Protein AF-A0A1V5A605-F1 (afdb_monomer_lite)

Radius of gyration: 20.59 Å; chains: 1; bounding box: 52×30×65 Å

Secondary structure (DSSP, 8-state):
-HHHHHHHHHHHHHT--EEEEEEEE---EEETTEEEEEEEEEEEEEEEEEEEEEEESS-EEEEEEEEEEEEEEEES-SS---EEEEETTEEEEEETTEEEESSTTTT-HHHHHHHHHHHEEEEEETTEEEEEEEEEEE-S--EEEESSEEEEEEEEEEEEPPPB-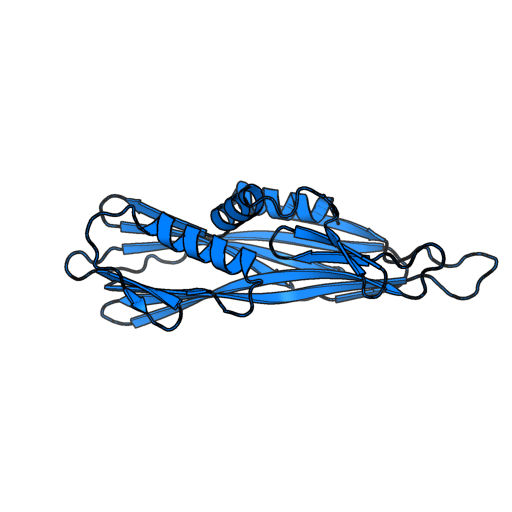SEEEEEEEE-TTS-HHHHHHHHHHHHHHTS-STT--EEE-TT--EEEE-SS----EEEEEEEEEEEE-

Structure (mmCIF, N/CA/C/O backbone):
data_AF-A0A1V5A605-F1
#
_entry.id   AF-A0A1V5A605-F1
#
loop_
_atom_site.group_PDB
_atom_site.id
_atom_site.type_symbol
_atom_site.label_atom_id
_atom_site.label_alt_id
_atom_site.label_comp_id
_atom_site.label_asym_id
_atom_site.label_entity_id
_atom_site.label_seq_id
_atom_site.pdbx_PDB_ins_code
_atom_site.Cartn_x
_atom_site.Cartn_y
_atom_site.Cartn_z
_atom_site.occupancy
_atom_site.B_iso_or_equiv
_atom_site.auth_seq_id
_atom_site.auth_comp_id
_atom_site.auth_asym_id
_atom_site.auth_atom_id
_atom_site.pdbx_PDB_model_num
ATOM 1 N N . MET A 1 1 ? 4.924 -0.282 -17.265 1.00 79.31 1 MET A N 1
ATOM 2 C CA . MET A 1 1 ? 4.682 0.336 -15.945 1.00 79.31 1 MET A CA 1
ATOM 3 C C . MET A 1 1 ? 3.213 0.631 -15.712 1.00 79.31 1 MET A C 1
ATOM 5 O O . MET A 1 1 ? 2.720 0.190 -14.690 1.00 79.31 1 MET A O 1
ATOM 9 N N . GLU A 1 2 ? 2.492 1.252 -16.651 1.00 85.25 2 GLU A N 1
ATOM 10 C CA . GLU A 1 2 ? 1.041 1.499 -16.504 1.00 85.25 2 GLU A CA 1
ATOM 11 C C . GLU A 1 2 ? 0.221 0.243 -16.165 1.00 85.25 2 GLU A C 1
ATOM 13 O O . GLU A 1 2 ? -0.614 0.281 -15.273 1.00 85.25 2 GLU A O 1
ATOM 18 N N . HIS A 1 3 ? 0.505 -0.903 -16.797 1.00 85.38 3 HIS A N 1
ATOM 19 C CA . HIS A 1 3 ? -0.183 -2.159 -16.465 1.00 85.38 3 HIS A CA 1
ATOM 20 C C . HIS A 1 3 ? 0.006 -2.603 -15.008 1.00 85.38 3 HIS A C 1
ATOM 22 O O . HIS A 1 3 ? -0.888 -3.222 -14.446 1.00 85.38 3 HIS A O 1
ATOM 28 N N . ILE A 1 4 ? 1.160 -2.307 -14.401 1.00 85.06 4 ILE A N 1
ATOM 29 C CA . ILE A 1 4 ? 1.420 -2.645 -12.996 1.00 85.06 4 ILE A CA 1
ATOM 30 C C . ILE A 1 4 ? 0.731 -1.658 -12.066 1.00 85.06 4 ILE A C 1
ATOM 32 O O . ILE A 1 4 ? 0.152 -2.087 -11.079 1.00 85.06 4 ILE A O 1
ATOM 36 N N . ASP A 1 5 ? 0.754 -0.371 -12.404 1.00 88.12 5 ASP A N 1
ATOM 37 C CA . ASP A 1 5 ? -0.002 0.655 -11.687 1.00 88.12 5 ASP A CA 1
ATOM 38 C C . ASP A 1 5 ? -1.496 0.292 -11.618 1.00 88.12 5 ASP A C 1
ATOM 40 O O . ASP A 1 5 ? -2.046 0.136 -10.532 1.00 88.12 5 ASP A O 1
ATOM 44 N N . SER A 1 6 ? -2.116 0.000 -12.768 1.00 87.19 6 SER A N 1
ATOM 45 C CA . SER A 1 6 ? -3.524 -0.420 -12.818 1.00 87.19 6 SER A CA 1
ATOM 46 C C . SER A 1 6 ? -3.781 -1.708 -12.032 1.00 87.19 6 SER A C 1
ATOM 48 O O . SER A 1 6 ? -4.779 -1.806 -11.332 1.00 87.19 6 SER A O 1
ATOM 50 N N . ALA A 1 7 ? -2.866 -2.679 -12.083 1.00 87.25 7 ALA A N 1
ATOM 51 C CA . ALA A 1 7 ? -3.018 -3.925 -11.339 1.00 87.25 7 ALA A CA 1
ATOM 52 C C . ALA A 1 7 ? -2.912 -3.755 -9.820 1.00 87.25 7 ALA A C 1
ATOM 54 O O . ALA A 1 7 ? -3.607 -4.453 -9.082 1.00 87.25 7 ALA A O 1
ATOM 55 N N . ILE A 1 8 ? -2.047 -2.852 -9.348 1.00 89.69 8 ILE A N 1
ATOM 56 C CA . ILE A 1 8 ? -1.967 -2.498 -7.928 1.00 89.69 8 ILE A CA 1
ATOM 57 C C . ILE A 1 8 ? -3.285 -1.847 -7.507 1.00 89.69 8 ILE A C 1
ATOM 59 O O . ILE A 1 8 ? -3.882 -2.288 -6.527 1.00 89.69 8 ILE A O 1
ATOM 63 N N . SER A 1 9 ? -3.769 -0.868 -8.273 1.00 88.25 9 SER A N 1
ATOM 64 C CA . SER A 1 9 ? -5.036 -0.186 -7.997 1.00 88.25 9 SER A CA 1
ATOM 65 C C . SER A 1 9 ? -6.227 -1.145 -8.002 1.00 88.25 9 SER A C 1
ATOM 67 O O . SER A 1 9 ? -7.022 -1.122 -7.068 1.00 88.25 9 SER A O 1
ATOM 69 N N . ASP A 1 10 ? -6.316 -2.057 -8.973 1.00 88.44 10 ASP A N 1
ATOM 70 C CA . ASP A 1 10 ? -7.370 -3.075 -9.028 1.00 88.44 10 ASP A CA 1
ATOM 71 C C . ASP A 1 10 ? -7.298 -4.027 -7.826 1.00 88.44 10 ASP A C 1
ATOM 73 O O . ASP A 1 10 ? -8.318 -4.334 -7.205 1.00 88.44 10 ASP A O 1
ATOM 77 N N . ALA A 1 11 ? -6.100 -4.497 -7.467 1.00 89.75 11 ALA A N 1
ATOM 78 C CA . ALA A 1 11 ? -5.932 -5.394 -6.328 1.00 89.75 11 ALA A CA 1
ATOM 79 C C . ALA A 1 11 ? -6.361 -4.723 -5.012 1.00 89.75 11 ALA A C 1
ATOM 81 O O . ALA A 1 11 ? -7.050 -5.351 -4.203 1.00 89.75 11 ALA A O 1
ATOM 82 N N . LEU A 1 12 ? -6.001 -3.448 -4.832 1.00 90.00 12 LEU A N 1
ATOM 83 C CA . LEU A 1 12 ? -6.412 -2.629 -3.692 1.00 90.00 12 LEU A CA 1
ATOM 84 C C . LEU A 1 12 ? -7.922 -2.365 -3.690 1.00 90.00 12 LEU A C 1
ATOM 86 O O . LEU A 1 12 ? -8.566 -2.547 -2.662 1.00 90.00 12 LEU A O 1
ATOM 90 N N . TYR A 1 13 ? -8.506 -2.002 -4.832 1.00 87.38 13 TYR A N 1
ATOM 91 C CA . TYR A 1 13 ? -9.930 -1.690 -4.942 1.00 87.38 13 TYR A CA 1
ATOM 92 C C . TYR A 1 13 ? -10.813 -2.917 -4.686 1.00 87.38 13 TYR A C 1
ATOM 94 O O . TYR A 1 13 ? -11.769 -2.864 -3.914 1.00 87.38 13 TYR A O 1
ATOM 102 N N . TYR A 1 14 ? -10.486 -4.061 -5.295 1.00 87.56 14 TYR A N 1
ATOM 103 C CA . TYR A 1 14 ? -11.292 -5.272 -5.143 1.00 87.56 14 TYR A CA 1
ATOM 104 C C . TYR A 1 14 ? -11.022 -6.033 -3.842 1.00 87.56 14 TYR A C 1
ATOM 106 O O . TYR A 1 14 ? -11.831 -6.895 -3.488 1.00 87.56 14 TYR A O 1
ATOM 114 N N . GLN A 1 15 ? -9.916 -5.754 -3.139 1.00 86.75 15 GLN A N 1
ATOM 115 C CA . GLN A 1 15 ? -9.531 -6.426 -1.891 1.00 86.75 15 GLN A CA 1
ATOM 116 C C . GLN A 1 15 ? -9.548 -7.961 -2.020 1.00 86.75 15 GLN A C 1
ATOM 118 O O . GLN A 1 15 ? -10.141 -8.665 -1.190 1.00 86.75 15 GLN A O 1
ATOM 123 N N . ARG A 1 16 ? -8.940 -8.488 -3.095 1.00 84.44 16 ARG A N 1
ATOM 124 C CA . ARG A 1 16 ? -8.928 -9.921 -3.449 1.00 84.44 16 ARG A CA 1
ATOM 125 C C . ARG A 1 16 ? -7.513 -10.453 -3.623 1.00 84.44 16 ARG A C 1
ATOM 127 O O . ARG A 1 16 ? -6.627 -9.747 -4.094 1.00 84.44 16 ARG A O 1
ATOM 134 N N . SER A 1 17 ? -7.340 -11.733 -3.303 1.00 88.69 17 SER A N 1
ATOM 135 C CA . SER A 1 17 ? -6.117 -12.462 -3.630 1.00 88.69 17 SER A CA 1
ATOM 136 C C . SER A 1 17 ? -6.007 -12.698 -5.139 1.00 88.69 17 SER A C 1
ATOM 138 O O . SER A 1 17 ? -7.015 -12.891 -5.823 1.00 88.69 17 SER A O 1
ATOM 140 N N . GLY A 1 18 ? -4.785 -12.720 -5.662 1.00 88.75 18 GLY A N 1
ATOM 141 C CA . GLY A 1 18 ? -4.533 -12.893 -7.089 1.00 88.75 18 GLY A CA 1
ATOM 142 C C . GLY A 1 18 ? -3.068 -12.697 -7.448 1.00 88.75 18 GLY A C 1
ATOM 143 O O . GLY A 1 18 ? -2.275 -12.240 -6.634 1.00 88.75 18 GLY A O 1
ATOM 144 N N . SER A 1 19 ? -2.695 -13.033 -8.679 1.00 91.81 19 SER A N 1
ATOM 145 C CA . SER A 1 19 ? -1.331 -12.829 -9.162 1.00 91.81 19 SER A CA 1
ATOM 146 C C . SER A 1 19 ? -1.316 -12.289 -10.583 1.00 91.81 19 SER A C 1
ATOM 148 O O . SER A 1 19 ? -2.081 -12.758 -11.425 1.00 91.81 19 SER A O 1
ATOM 150 N N . LEU A 1 20 ? -0.401 -11.367 -10.861 1.00 92.25 20 LEU A N 1
ATOM 151 C CA . LEU A 1 20 ? -0.135 -10.828 -12.188 1.00 92.25 20 LEU A CA 1
ATOM 152 C C . LEU A 1 20 ? 1.369 -10.841 -12.455 1.00 92.25 20 LEU A C 1
ATOM 154 O O . LEU A 1 20 ? 2.161 -10.550 -11.565 1.00 92.25 20 LEU A O 1
ATOM 158 N N . SER A 1 21 ? 1.753 -11.122 -13.696 1.00 92.38 21 SER A N 1
ATOM 159 C CA . SER A 1 21 ? 3.117 -10.948 -14.188 1.00 92.38 21 SER A CA 1
ATOM 160 C C . SER A 1 21 ? 3.085 -10.041 -15.409 1.00 92.38 21 SER A C 1
ATOM 162 O O . SER A 1 21 ? 2.337 -10.301 -16.354 1.00 92.38 21 SER A O 1
ATOM 164 N N . VAL A 1 22 ? 3.871 -8.965 -15.388 1.00 90.56 22 VAL A N 1
ATOM 165 C CA . VAL A 1 22 ? 3.991 -8.035 -16.514 1.00 90.56 22 VAL A CA 1
ATOM 166 C C . VAL A 1 22 ? 5.422 -8.065 -17.040 1.00 90.56 22 VAL A C 1
ATOM 168 O O . VAL A 1 22 ? 6.345 -7.742 -16.287 1.00 90.56 22 VAL A O 1
ATOM 171 N N . PRO A 1 23 ? 5.637 -8.401 -18.324 1.00 90.06 23 PRO A N 1
ATOM 172 C CA . PRO A 1 23 ? 6.956 -8.303 -18.927 1.00 90.06 23 PRO A CA 1
ATOM 173 C C . PRO A 1 23 ? 7.359 -6.831 -19.082 1.00 90.06 23 PRO A C 1
ATOM 175 O O . PRO A 1 23 ? 6.583 -5.992 -19.543 1.00 90.06 23 PRO A O 1
ATOM 178 N N . LEU A 1 24 ? 8.599 -6.519 -18.720 1.00 85.62 24 LEU A N 1
ATOM 179 C CA . LEU A 1 24 ? 9.208 -5.204 -18.836 1.00 85.62 24 LEU A CA 1
ATOM 180 C C . LEU A 1 24 ? 10.530 -5.329 -19.603 1.00 85.62 24 LEU A C 1
ATOM 182 O O . LEU A 1 24 ? 11.464 -5.974 -19.119 1.00 85.62 24 LEU A O 1
ATOM 186 N N . PRO A 1 25 ? 10.651 -4.717 -20.793 1.00 84.88 25 PRO A N 1
ATOM 187 C CA . PRO A 1 25 ? 11.927 -4.672 -21.487 1.00 84.88 25 PRO A CA 1
ATOM 188 C C . PRO A 1 25 ? 12.896 -3.796 -20.687 1.00 84.88 25 PRO A C 1
ATOM 190 O O . PRO A 1 25 ? 12.629 -2.619 -20.453 1.00 84.88 25 PRO A O 1
ATOM 193 N N . LEU A 1 26 ? 14.027 -4.368 -20.276 1.00 84.00 26 LEU A N 1
ATOM 194 C CA . LEU A 1 26 ? 15.095 -3.625 -19.609 1.00 84.00 26 LEU A CA 1
ATOM 195 C C . LEU A 1 26 ? 16.014 -2.916 -20.604 1.00 84.00 26 LEU A C 1
ATOM 197 O O . LEU A 1 26 ? 16.825 -2.102 -20.197 1.00 84.00 26 LEU A O 1
ATOM 201 N N . GLY A 1 27 ? 15.925 -3.212 -21.899 1.00 77.25 27 GLY A N 1
ATOM 202 C CA . GLY A 1 27 ? 16.738 -2.565 -22.923 1.00 77.25 27 GLY A CA 1
ATOM 203 C C . GLY A 1 27 ? 16.430 -3.075 -24.325 1.00 77.25 27 GLY A C 1
ATOM 204 O O . GLY A 1 27 ? 15.708 -4.055 -24.498 1.00 77.25 27 GLY A O 1
ATOM 205 N N . GLY A 1 28 ? 16.979 -2.386 -25.326 1.00 66.56 28 GLY A N 1
ATOM 206 C CA . GLY A 1 28 ? 16.792 -2.707 -26.746 1.00 66.56 28 GLY A CA 1
ATOM 207 C C . GLY A 1 28 ? 17.846 -3.646 -27.344 1.00 66.56 28 GLY A C 1
ATOM 208 O O . GLY A 1 28 ? 17.785 -3.934 -28.534 1.00 66.56 28 GLY A O 1
ATOM 209 N N . GLY A 1 29 ? 18.815 -4.113 -26.549 1.00 62.22 29 GLY A N 1
ATOM 210 C CA . GLY A 1 29 ? 19.910 -4.949 -27.040 1.00 62.22 29 GLY A CA 1
ATOM 211 C C . GLY A 1 29 ? 21.001 -4.167 -27.782 1.00 62.22 29 GLY A C 1
ATOM 212 O O . GLY A 1 29 ? 21.273 -3.009 -27.460 1.00 62.22 29 GLY A O 1
ATOM 213 N N . ASP A 1 30 ? 21.682 -4.858 -28.697 1.00 58.12 30 ASP A N 1
ATOM 214 C CA . ASP A 1 30 ? 22.791 -4.340 -29.505 1.00 58.12 30 ASP A CA 1
ATOM 215 C C . ASP A 1 30 ? 22.247 -3.720 -30.800 1.00 58.12 30 ASP A C 1
ATOM 217 O O . ASP A 1 30 ? 21.319 -4.259 -31.406 1.00 58.12 30 ASP A O 1
ATOM 221 N N . ILE A 1 31 ? 22.810 -2.599 -31.239 1.00 59.31 31 ILE A N 1
ATOM 222 C CA . ILE A 1 31 ? 22.497 -2.009 -32.547 1.00 59.31 31 ILE A CA 1
ATOM 223 C C . ILE A 1 31 ? 23.741 -2.135 -33.421 1.00 59.31 31 ILE A C 1
ATOM 225 O O . ILE A 1 31 ? 24.837 -1.827 -32.971 1.00 59.31 31 ILE A O 1
ATOM 229 N N . MET A 1 32 ? 23.574 -2.545 -34.685 1.00 58.78 32 MET A N 1
ATOM 230 C CA . MET A 1 32 ? 24.663 -2.883 -35.630 1.00 58.78 32 MET A CA 1
ATOM 231 C C . MET A 1 32 ? 25.807 -1.851 -35.752 1.00 58.78 32 MET A C 1
ATOM 233 O O . MET A 1 32 ? 26.858 -2.180 -36.293 1.00 58.78 32 MET A O 1
ATOM 237 N N . PHE A 1 33 ? 25.618 -0.618 -35.276 1.00 62.09 33 PHE A N 1
ATOM 238 C CA . PHE A 1 33 ? 26.573 0.486 -35.376 1.00 62.09 33 PHE A CA 1
ATOM 239 C C . PHE A 1 33 ? 27.038 1.053 -34.020 1.00 62.09 33 PHE A C 1
ATOM 241 O O . PHE A 1 33 ? 27.717 2.078 -34.001 1.00 62.09 33 PHE A O 1
ATOM 248 N N . ASN A 1 34 ? 26.693 0.431 -32.886 1.00 56.78 34 ASN A N 1
ATOM 249 C CA . ASN A 1 34 ? 27.148 0.869 -31.566 1.00 56.78 34 ASN A CA 1
ATOM 250 C C . ASN A 1 34 ? 27.351 -0.324 -30.621 1.00 56.78 34 ASN A C 1
ATOM 252 O O . ASN A 1 34 ? 26.385 -0.966 -30.237 1.00 56.78 34 ASN A O 1
ATOM 256 N N . ASN A 1 35 ? 28.593 -0.542 -30.175 1.00 57.75 35 ASN A N 1
ATOM 257 C CA . ASN A 1 35 ? 28.962 -1.605 -29.227 1.00 57.75 35 ASN A CA 1
ATOM 258 C C . ASN A 1 35 ? 28.390 -1.393 -27.807 1.00 57.75 35 ASN A C 1
ATOM 260 O O . ASN A 1 35 ? 28.594 -2.221 -26.915 1.00 57.75 35 ASN A O 1
ATOM 264 N N . VAL A 1 36 ? 27.745 -0.252 -27.552 1.00 65.12 36 VAL A N 1
ATOM 265 C CA . VAL A 1 36 ? 27.110 0.062 -26.274 1.00 65.12 36 VAL A CA 1
ATOM 266 C C . VAL A 1 36 ? 25.714 -0.557 -26.239 1.00 65.12 36 VAL A C 1
ATOM 268 O O . VAL A 1 36 ? 24.761 -0.045 -26.824 1.00 65.12 36 VAL A O 1
ATOM 271 N N . ARG A 1 37 ? 25.598 -1.658 -25.495 1.00 70.88 37 ARG A N 1
ATOM 272 C CA . ARG A 1 37 ? 24.341 -2.378 -25.288 1.00 70.88 37 ARG A CA 1
ATOM 273 C C . ARG A 1 37 ? 23.413 -1.587 -24.362 1.00 70.88 37 ARG A C 1
ATOM 275 O O . ARG A 1 37 ? 23.771 -1.312 -23.215 1.00 70.88 37 ARG A O 1
ATOM 282 N N . SER A 1 38 ? 22.214 -1.259 -24.843 1.00 79.06 38 SER A N 1
ATOM 283 C CA . SER A 1 38 ? 21.184 -0.615 -24.019 1.00 79.06 38 SER A CA 1
ATOM 284 C C . SER A 1 38 ? 20.658 -1.600 -22.980 1.00 79.06 38 SER A C 1
ATOM 286 O O . SER A 1 38 ? 20.322 -2.739 -23.308 1.00 79.06 38 SER A O 1
ATOM 288 N N . GLY A 1 39 ? 20.576 -1.151 -21.732 1.00 86.69 39 GLY A N 1
ATOM 289 C CA . GLY A 1 39 ? 20.037 -1.921 -20.623 1.00 86.69 39 GLY A CA 1
ATOM 290 C C . GLY A 1 39 ? 19.322 -1.044 -19.606 1.00 86.69 39 GLY A C 1
ATOM 291 O O . GLY A 1 39 ? 18.989 0.113 -19.874 1.00 86.69 39 GLY A O 1
ATOM 292 N N . GLY A 1 40 ? 19.088 -1.614 -18.432 1.00 89.25 40 GLY A N 1
ATOM 293 C CA . GLY A 1 40 ? 18.305 -0.980 -17.392 1.00 89.25 40 GLY A CA 1
ATOM 294 C C . GLY A 1 40 ? 18.314 -1.776 -16.099 1.00 89.25 40 GLY A C 1
ATOM 295 O O . GLY A 1 40 ? 18.704 -2.946 -16.056 1.00 89.25 40 GLY A O 1
ATOM 296 N N . VAL A 1 41 ? 17.898 -1.105 -15.034 1.00 91.75 41 VAL A N 1
ATOM 297 C CA . VAL A 1 41 ? 17.743 -1.664 -13.694 1.00 91.75 41 VAL A CA 1
ATOM 298 C C . VAL A 1 41 ? 16.303 -1.449 -13.273 1.00 91.75 41 VAL A C 1
ATOM 300 O O . VAL A 1 41 ? 15.812 -0.324 -13.317 1.00 91.75 41 VAL A O 1
ATOM 303 N N . LEU A 1 42 ? 15.646 -2.521 -12.852 1.00 93.44 42 LEU A N 1
ATOM 304 C CA . LEU A 1 42 ? 14.339 -2.482 -12.217 1.00 93.44 42 LEU A CA 1
ATOM 305 C C . LEU A 1 42 ? 14.516 -2.806 -10.734 1.00 93.44 42 LEU A C 1
ATOM 307 O O . LEU A 1 42 ? 15.169 -3.794 -10.389 1.00 93.44 42 LEU A O 1
ATOM 311 N N . ARG A 1 43 ? 13.953 -1.978 -9.858 1.00 95.38 43 ARG A N 1
ATOM 312 C CA . ARG A 1 43 ? 14.059 -2.123 -8.408 1.00 95.38 43 ARG A CA 1
ATOM 313 C C . ARG A 1 43 ? 12.711 -1.882 -7.742 1.00 95.38 43 ARG A C 1
ATOM 315 O O . ARG A 1 43 ? 11.992 -0.967 -8.114 1.00 95.38 43 ARG A O 1
ATOM 322 N N . VAL A 1 44 ? 12.418 -2.682 -6.729 1.00 96.12 44 VAL A N 1
ATOM 323 C CA . VAL A 1 44 ? 11.326 -2.506 -5.777 1.00 96.12 44 VAL A CA 1
ATOM 324 C C . VAL A 1 44 ? 11.959 -2.230 -4.417 1.00 96.12 44 VAL A C 1
ATOM 326 O O . VAL A 1 44 ? 12.821 -2.990 -3.969 1.00 96.12 44 VAL A O 1
ATOM 329 N N . ARG A 1 45 ? 11.582 -1.131 -3.771 1.00 94.94 45 ARG A N 1
ATOM 330 C CA . ARG A 1 45 ? 12.104 -0.726 -2.462 1.00 94.94 45 ARG A CA 1
ATOM 331 C C . ARG A 1 45 ? 10.960 -0.656 -1.468 1.00 94.94 45 ARG A C 1
ATOM 333 O O . ARG A 1 45 ? 9.922 -0.110 -1.799 1.00 94.94 45 ARG A O 1
ATOM 340 N N . GLU A 1 46 ? 11.174 -1.185 -0.271 1.00 93.88 46 GLU A N 1
ATOM 341 C CA . GLU A 1 46 ? 10.241 -1.021 0.842 1.00 93.88 46 GLU A CA 1
ATOM 342 C C . GLU A 1 46 ? 10.410 0.348 1.499 1.00 93.88 46 GLU A C 1
ATOM 344 O O . GLU A 1 46 ? 11.534 0.809 1.706 1.00 93.88 46 GLU A O 1
ATOM 349 N N . GLU A 1 47 ? 9.291 0.961 1.849 1.00 91.94 47 GLU A N 1
ATOM 350 C CA . GLU A 1 47 ? 9.192 2.229 2.553 1.00 91.94 47 GLU A CA 1
ATOM 351 C C . GLU A 1 47 ? 8.186 2.065 3.707 1.00 91.94 47 GLU A C 1
ATOM 353 O O . GLU A 1 47 ? 7.144 1.409 3.550 1.00 91.94 47 GLU A O 1
ATOM 358 N N . PRO A 1 48 ? 8.486 2.596 4.904 1.00 90.62 48 PRO A N 1
ATOM 359 C CA . PRO A 1 48 ? 7.526 2.567 5.997 1.00 90.62 48 PRO A CA 1
ATOM 360 C C . PRO A 1 48 ? 6.297 3.405 5.624 1.00 90.62 48 PRO A C 1
ATOM 362 O O . PRO A 1 48 ? 6.419 4.442 4.980 1.00 90.62 48 PRO A O 1
ATOM 365 N N . MET A 1 49 ? 5.107 2.963 6.038 1.00 91.44 49 MET A N 1
ATOM 366 C CA . MET A 1 49 ? 3.864 3.711 5.820 1.00 91.44 49 MET A CA 1
ATOM 367 C C . MET A 1 49 ? 3.218 4.085 7.150 1.00 91.44 49 MET A C 1
ATOM 369 O O . MET A 1 49 ? 3.077 5.263 7.474 1.00 91.44 49 MET A O 1
ATOM 373 N N . MET A 1 50 ? 2.860 3.087 7.955 1.00 91.88 50 MET A N 1
ATOM 374 C CA . MET A 1 50 ? 2.285 3.325 9.274 1.00 91.88 50 MET A CA 1
ATOM 375 C C . MET A 1 50 ? 2.450 2.130 10.205 1.00 91.88 50 MET A C 1
ATOM 377 O O . MET A 1 50 ? 2.592 0.993 9.764 1.00 91.88 50 MET A O 1
ATOM 381 N N . ASN A 1 51 ? 2.367 2.384 11.505 1.00 93.12 51 ASN A N 1
ATOM 382 C CA . ASN A 1 51 ? 2.297 1.364 12.540 1.00 93.12 51 ASN A CA 1
ATOM 383 C C . ASN A 1 51 ? 0.983 1.500 13.301 1.00 93.12 51 ASN A C 1
ATOM 385 O O . ASN A 1 51 ? 0.675 2.567 13.830 1.00 93.12 51 ASN A O 1
ATOM 389 N N . MET A 1 52 ? 0.240 0.402 13.409 1.00 92.19 52 MET A N 1
ATOM 390 C CA . MET A 1 52 ? -0.959 0.335 14.241 1.00 92.19 52 MET A CA 1
ATOM 391 C C . MET A 1 52 ? -0.634 -0.434 15.513 1.00 92.19 52 MET A C 1
ATOM 393 O O . MET A 1 52 ? -0.208 -1.583 15.452 1.00 92.19 52 MET A O 1
ATOM 397 N N . THR A 1 53 ? -0.811 0.192 16.667 1.00 92.69 53 THR A N 1
ATOM 398 C CA . THR A 1 53 ? -0.596 -0.431 17.972 1.00 92.69 53 THR A CA 1
ATOM 399 C C . THR A 1 53 ? -1.920 -0.568 18.697 1.00 92.69 53 THR A C 1
ATOM 401 O O . THR A 1 53 ? -2.653 0.404 18.858 1.00 92.69 53 THR A O 1
ATOM 404 N N . PHE A 1 54 ? -2.205 -1.777 19.161 1.00 91.31 54 PHE A N 1
ATOM 405 C CA . PHE A 1 54 ? -3.427 -2.132 19.864 1.00 91.31 54 PHE A CA 1
ATOM 406 C C . PHE A 1 54 ? -3.075 -2.587 21.268 1.00 91.31 54 PHE A C 1
ATOM 408 O O . PHE A 1 54 ? -2.200 -3.435 21.448 1.00 91.31 54 PHE A O 1
ATOM 415 N N . ILE A 1 55 ? -3.763 -2.037 22.257 1.00 90.50 55 ILE A N 1
ATOM 416 C CA . ILE A 1 55 ? -3.582 -2.380 23.662 1.00 90.50 55 ILE A CA 1
ATOM 417 C C . ILE A 1 55 ? -4.883 -2.966 24.180 1.00 90.50 55 ILE A C 1
ATOM 419 O O . ILE A 1 55 ? -5.951 -2.384 23.998 1.00 90.50 55 ILE A O 1
ATOM 423 N N . ASN A 1 56 ? -4.770 -4.111 24.843 1.00 89.31 56 ASN A N 1
ATOM 424 C CA . ASN A 1 56 ? -5.827 -4.705 25.649 1.00 89.31 56 ASN A CA 1
ATOM 425 C C . ASN A 1 56 ? -5.338 -4.878 27.096 1.00 89.31 56 ASN A C 1
ATOM 427 O O . ASN A 1 56 ? -4.219 -4.493 27.440 1.00 89.31 56 ASN A O 1
ATOM 431 N N . SER A 1 57 ? -6.162 -5.466 27.964 1.00 83.19 57 SER A N 1
ATOM 432 C CA . SER A 1 57 ? -5.838 -5.655 29.389 1.00 83.19 57 SER A CA 1
ATOM 433 C C . SER A 1 57 ? -4.566 -6.468 29.663 1.00 83.19 57 SER A C 1
ATOM 435 O O . SER A 1 57 ? -4.049 -6.429 30.777 1.00 83.19 57 SER A O 1
ATOM 437 N N . SER A 1 58 ? -4.086 -7.243 28.689 1.00 83.69 58 SER A N 1
ATOM 438 C CA . SER A 1 58 ? -3.074 -8.283 28.906 1.00 83.69 58 SER A CA 1
ATOM 439 C C . SER A 1 58 ? -1.828 -8.121 28.034 1.00 83.69 58 SER A C 1
ATOM 441 O O . SER A 1 58 ? -0.807 -8.743 28.318 1.00 83.69 58 SER A O 1
ATOM 443 N N . SER A 1 59 ? -1.894 -7.326 26.965 1.00 88.12 59 SER A N 1
ATOM 444 C CA . SER A 1 59 ? -0.851 -7.248 25.944 1.00 88.12 59 SER A CA 1
ATOM 445 C C . SER A 1 59 ? -0.934 -5.973 25.101 1.00 88.12 59 SER A C 1
ATOM 447 O O . SER A 1 59 ? -1.963 -5.301 25.031 1.00 88.12 59 SER A O 1
ATOM 449 N N . SER A 1 60 ? 0.174 -5.678 24.424 1.00 91.00 60 SER A N 1
ATOM 450 C CA . SER A 1 60 ? 0.256 -4.695 23.346 1.00 91.00 60 SER A CA 1
ATOM 451 C C . SER A 1 60 ? 0.707 -5.409 22.076 1.00 91.00 60 SER A C 1
ATOM 453 O O . SER A 1 60 ? 1.653 -6.197 22.124 1.00 91.00 60 SER A O 1
ATOM 455 N N . SER A 1 61 ? 0.032 -5.154 20.959 1.00 90.19 61 SER A N 1
ATOM 456 C CA . SER A 1 61 ? 0.356 -5.726 19.650 1.00 90.19 61 SER A CA 1
ATOM 457 C C . SER A 1 61 ? 0.562 -4.612 18.634 1.00 90.19 61 SER A C 1
ATOM 459 O O . SER A 1 61 ? -0.314 -3.767 18.471 1.00 90.19 61 SER A O 1
ATOM 461 N N . THR A 1 62 ? 1.691 -4.627 17.928 1.00 91.88 62 THR A N 1
ATOM 462 C CA . THR A 1 62 ? 1.998 -3.650 16.875 1.00 91.88 62 THR A CA 1
ATOM 463 C C . THR A 1 62 ? 2.010 -4.324 15.510 1.00 91.88 62 THR A C 1
ATOM 465 O O . THR A 1 62 ? 2.679 -5.335 15.304 1.00 91.88 62 THR A O 1
ATOM 468 N N . PHE A 1 63 ? 1.282 -3.733 14.571 1.00 90.75 63 PHE A N 1
ATOM 469 C CA . PHE A 1 63 ? 1.124 -4.188 13.201 1.00 90.75 63 PHE A CA 1
ATOM 470 C C . PHE A 1 63 ? 1.731 -3.148 12.258 1.00 90.75 63 PHE A C 1
ATOM 472 O O . PHE A 1 63 ? 1.132 -2.086 12.058 1.00 90.75 63 PHE A O 1
ATOM 479 N N . PRO A 1 64 ? 2.913 -3.427 11.684 1.00 91.56 64 PRO A N 1
ATOM 480 C CA . PRO A 1 64 ? 3.507 -2.549 10.694 1.00 91.56 64 PRO A CA 1
ATOM 481 C C . PRO A 1 64 ? 2.813 -2.717 9.340 1.00 91.56 64 PRO A C 1
ATOM 483 O O . PRO A 1 64 ? 2.550 -3.835 8.865 1.00 91.56 64 PRO A O 1
ATOM 486 N N . LEU A 1 65 ? 2.550 -1.585 8.699 1.00 92.31 65 LEU A N 1
ATOM 487 C CA . LEU A 1 65 ? 2.212 -1.494 7.293 1.00 92.31 65 LEU A CA 1
ATOM 488 C C . LEU A 1 65 ? 3.322 -0.758 6.554 1.00 92.31 65 LEU A C 1
ATOM 490 O O . LEU A 1 65 ? 3.755 0.333 6.930 1.00 92.31 65 LEU A O 1
ATOM 494 N N . THR A 1 66 ? 3.761 -1.393 5.479 1.00 93.81 66 THR A N 1
ATOM 495 C CA . THR A 1 66 ? 4.770 -0.884 4.565 1.00 93.81 66 THR A CA 1
ATOM 496 C C . THR A 1 66 ? 4.159 -0.738 3.184 1.00 93.81 66 THR A C 1
ATOM 498 O O . THR A 1 66 ? 3.170 -1.397 2.844 1.00 93.81 66 THR A O 1
ATOM 501 N N . ILE A 1 67 ? 4.742 0.158 2.404 1.00 93.38 67 ILE A N 1
ATOM 502 C CA . ILE A 1 67 ? 4.427 0.363 0.998 1.00 93.38 67 ILE A CA 1
ATOM 503 C C . ILE A 1 67 ? 5.727 0.278 0.206 1.00 93.38 67 ILE A C 1
ATOM 505 O O . ILE A 1 67 ? 6.807 0.442 0.762 1.00 93.38 67 ILE A O 1
ATOM 509 N N . SER A 1 68 ? 5.657 -0.048 -1.080 1.00 94.06 68 SER A N 1
ATOM 510 C CA . SER A 1 68 ? 6.857 -0.197 -1.896 1.00 94.06 68 SER A CA 1
ATOM 511 C C . SER A 1 68 ? 6.869 0.786 -3.044 1.00 94.06 68 SER A C 1
ATOM 513 O O . SER A 1 68 ? 5.844 1.003 -3.676 1.00 94.06 68 SER A O 1
ATOM 515 N N . SER A 1 69 ? 8.041 1.317 -3.363 1.00 93.00 69 SER A N 1
ATOM 516 C CA . SER A 1 69 ? 8.273 2.081 -4.582 1.00 93.00 69 SER A CA 1
ATOM 517 C C . SER A 1 69 ? 8.891 1.192 -5.655 1.00 93.00 69 SER A C 1
ATOM 519 O O . SER A 1 69 ? 9.660 0.274 -5.359 1.00 93.00 69 SER A O 1
ATOM 521 N N . ILE A 1 70 ? 8.546 1.442 -6.917 1.00 94.25 70 ILE A N 1
ATOM 522 C CA . ILE A 1 70 ? 9.077 0.706 -8.069 1.00 94.25 70 ILE A CA 1
ATOM 523 C C . ILE A 1 70 ? 9.835 1.696 -8.935 1.00 94.25 70 ILE A C 1
ATOM 525 O O . ILE A 1 70 ? 9.276 2.707 -9.340 1.00 94.25 70 ILE A O 1
ATOM 529 N N . THR A 1 71 ? 11.090 1.416 -9.263 1.00 94.06 71 THR A N 1
ATOM 530 C CA . THR A 1 71 ? 11.901 2.280 -10.119 1.00 94.06 71 THR A CA 1
ATOM 531 C C . THR A 1 71 ? 12.509 1.499 -11.269 1.00 94.06 71 THR A C 1
ATOM 533 O O . THR A 1 71 ? 13.064 0.416 -11.096 1.00 94.06 71 THR A O 1
ATOM 536 N N . TYR A 1 72 ? 12.406 2.068 -12.464 1.00 91.94 72 TYR A N 1
ATOM 537 C CA . TYR A 1 72 ? 13.119 1.636 -13.652 1.00 91.94 72 TYR A CA 1
ATOM 538 C C . TYR A 1 72 ? 14.088 2.732 -14.085 1.00 91.94 72 TYR A C 1
ATOM 540 O O . TYR A 1 72 ? 13.674 3.839 -14.441 1.00 91.94 72 TYR A O 1
ATOM 548 N N . THR A 1 73 ? 15.378 2.410 -14.077 1.00 90.81 73 THR A N 1
ATOM 549 C CA . THR A 1 73 ? 16.449 3.307 -14.508 1.00 90.81 73 THR A CA 1
ATOM 550 C C . THR A 1 73 ? 17.109 2.743 -15.763 1.00 90.81 73 THR A C 1
ATOM 552 O O . THR A 1 73 ? 17.720 1.673 -15.686 1.00 90.81 73 THR A O 1
ATOM 555 N N . PRO A 1 74 ? 17.028 3.431 -16.914 1.00 88.00 74 PRO A N 1
ATOM 556 C CA . PRO A 1 74 ? 17.742 3.013 -18.110 1.00 88.00 74 PRO A CA 1
ATOM 557 C C . PRO A 1 74 ? 19.254 3.192 -17.924 1.00 88.00 74 PRO A C 1
ATOM 559 O O . PRO A 1 74 ? 19.717 4.158 -17.322 1.00 88.00 74 PRO A O 1
ATOM 562 N N . VAL A 1 75 ? 20.032 2.281 -18.498 1.00 85.12 75 VAL A N 1
ATOM 563 C CA . VAL A 1 75 ? 21.496 2.307 -18.522 1.00 85.12 75 VAL A CA 1
ATOM 564 C C . VAL A 1 75 ? 21.947 2.271 -19.974 1.00 85.12 75 VAL A C 1
ATOM 566 O O . VAL A 1 75 ? 21.531 1.404 -20.742 1.00 85.12 75 VAL A O 1
ATOM 569 N N . SER A 1 76 ? 22.805 3.218 -20.357 1.00 75.31 76 SER A N 1
ATOM 570 C CA . SER A 1 76 ? 23.398 3.257 -21.699 1.00 75.31 76 SER A CA 1
ATOM 571 C C . SER A 1 76 ? 22.356 3.224 -22.832 1.00 75.31 76 SER A C 1
ATOM 573 O O . SER A 1 76 ? 22.542 2.562 -23.852 1.00 75.31 76 SER A O 1
ATOM 575 N N . ASN A 1 77 ? 21.214 3.892 -22.635 1.00 66.12 77 ASN A N 1
ATOM 576 C CA . ASN A 1 77 ? 20.117 3.885 -23.597 1.00 66.12 77 ASN A CA 1
ATOM 577 C C . ASN A 1 77 ? 20.405 4.853 -24.751 1.00 66.12 77 ASN A C 1
ATOM 579 O O . ASN A 1 77 ? 20.620 6.045 -24.535 1.00 66.12 77 ASN A O 1
ATOM 583 N N . PHE A 1 78 ? 20.420 4.313 -25.969 1.00 59.75 78 PHE A N 1
ATOM 584 C CA . PHE A 1 78 ? 20.825 5.020 -27.181 1.00 59.75 78 PHE A CA 1
ATOM 585 C C . PHE A 1 78 ? 19.768 6.007 -27.699 1.00 59.75 78 PHE A C 1
ATOM 587 O O . PHE A 1 78 ? 20.124 6.998 -28.329 1.00 59.75 78 PHE A O 1
ATOM 594 N N . TRP A 1 79 ? 18.480 5.754 -27.439 1.00 62.94 79 TRP A N 1
ATOM 595 C CA . TRP A 1 79 ? 17.388 6.516 -28.057 1.00 62.94 79 TRP A CA 1
ATOM 596 C C . TRP A 1 79 ? 16.877 7.644 -27.160 1.00 62.94 79 TRP A C 1
ATOM 598 O O . TRP A 1 79 ? 16.911 8.806 -27.552 1.00 62.94 79 TRP A O 1
ATOM 608 N N . VAL A 1 80 ? 16.437 7.323 -25.939 1.00 67.56 80 VAL A N 1
ATOM 609 C CA . VAL A 1 80 ? 16.056 8.310 -24.916 1.00 67.56 80 VAL A CA 1
ATOM 610 C C . VAL A 1 80 ? 16.335 7.707 -23.534 1.00 67.56 80 VAL A C 1
ATOM 612 O O . VAL A 1 80 ? 15.825 6.623 -23.245 1.00 67.56 80 VAL A O 1
ATOM 615 N N . PRO A 1 81 ? 17.098 8.374 -22.646 1.00 75.69 81 PRO A N 1
ATOM 616 C CA . PRO A 1 81 ? 17.301 7.921 -21.270 1.00 75.69 81 PRO A CA 1
ATOM 617 C C . PRO A 1 81 ? 16.063 8.240 -20.417 1.00 75.69 81 PRO A C 1
ATOM 619 O O . PRO A 1 81 ? 16.105 9.095 -19.535 1.00 75.69 81 PRO A O 1
ATOM 622 N N . GLN A 1 82 ? 14.942 7.585 -20.724 1.00 84.75 82 GLN A N 1
ATOM 623 C CA . GLN A 1 82 ? 13.680 7.724 -20.005 1.00 84.75 82 GLN A CA 1
ATOM 624 C C . GLN A 1 82 ? 13.492 6.559 -19.028 1.00 84.75 82 GLN A C 1
ATOM 626 O O . GLN A 1 82 ? 13.486 5.393 -19.431 1.00 84.75 82 GLN A O 1
ATOM 631 N N . GLY A 1 83 ? 13.365 6.880 -17.746 1.00 89.56 83 GLY A N 1
ATOM 632 C CA . GLY A 1 83 ? 13.005 5.955 -16.683 1.00 89.56 83 GLY A CA 1
ATOM 633 C C . GLY A 1 83 ? 11.563 6.139 -16.223 1.00 89.56 83 GLY A C 1
ATOM 634 O O . GLY A 1 83 ? 10.830 6.998 -16.718 1.00 89.56 83 GLY A O 1
ATOM 635 N N . TYR A 1 84 ? 11.168 5.311 -15.261 1.00 91.44 84 TYR A N 1
ATOM 636 C CA . TYR A 1 84 ? 9.850 5.367 -14.636 1.00 91.44 84 TYR A CA 1
ATOM 637 C C . TYR A 1 84 ? 9.978 5.141 -13.134 1.00 91.44 84 TYR A C 1
ATOM 639 O O . TYR A 1 84 ? 10.803 4.333 -12.702 1.00 91.44 84 TYR A O 1
ATOM 647 N N . SER A 1 85 ? 9.143 5.802 -12.345 1.00 92.25 85 SER A N 1
ATOM 648 C CA . SER A 1 85 ? 8.992 5.511 -10.922 1.00 92.25 85 SER A CA 1
ATOM 649 C C . SER A 1 85 ? 7.521 5.457 -10.541 1.00 92.25 85 SER A C 1
ATOM 651 O O . SER A 1 85 ? 6.753 6.343 -10.888 1.00 92.25 85 SER A O 1
ATOM 653 N N . TRP A 1 86 ? 7.126 4.408 -9.833 1.00 91.44 86 TRP A N 1
ATOM 654 C CA . TRP A 1 86 ? 5.813 4.289 -9.219 1.00 91.44 86 TRP A CA 1
ATOM 655 C C . TRP A 1 86 ? 5.958 4.437 -7.709 1.00 91.44 86 TRP A C 1
ATOM 657 O O . TRP A 1 86 ? 6.801 3.764 -7.105 1.00 91.44 86 TRP A O 1
ATOM 667 N N . GLN A 1 87 ? 5.165 5.319 -7.111 1.00 88.38 87 GLN A N 1
ATOM 668 C CA . GLN A 1 87 ? 5.182 5.571 -5.676 1.00 88.38 87 GLN A CA 1
ATOM 669 C C . GLN A 1 87 ? 3.831 6.134 -5.227 1.00 88.38 87 GLN A C 1
ATOM 671 O O . GLN A 1 87 ? 3.319 7.047 -5.867 1.00 88.38 87 GLN A O 1
ATOM 676 N N . PHE A 1 88 ? 3.268 5.604 -4.136 1.00 84.38 88 PHE A N 1
ATOM 677 C CA . PHE A 1 88 ? 2.027 6.098 -3.512 1.00 84.38 88 PHE A CA 1
ATOM 678 C C . PHE A 1 88 ? 0.866 6.324 -4.504 1.00 84.38 88 PHE A C 1
ATOM 680 O O . PHE A 1 88 ? 0.235 7.375 -4.499 1.00 84.38 88 PHE A O 1
ATOM 687 N N . GLY A 1 89 ? 0.630 5.370 -5.414 1.00 81.94 89 GLY A N 1
ATOM 688 C CA . GLY A 1 89 ? -0.445 5.477 -6.413 1.00 81.94 89 GLY A CA 1
ATOM 689 C C . GLY A 1 89 ? -0.155 6.434 -7.576 1.00 81.94 89 GLY A C 1
ATOM 690 O O . GLY A 1 89 ? -1.005 6.627 -8.434 1.00 81.94 89 GLY A O 1
ATOM 691 N N . SER A 1 90 ? 1.044 7.018 -7.640 1.00 84.44 90 SER A N 1
ATOM 692 C CA . SER A 1 90 ? 1.466 7.910 -8.720 1.00 84.44 90 SER A CA 1
ATOM 693 C C . SER A 1 90 ? 2.565 7.281 -9.569 1.00 84.44 90 SER A C 1
ATOM 695 O O . SER A 1 90 ? 3.619 6.875 -9.069 1.00 84.44 90 SER A O 1
ATOM 697 N N . LEU A 1 91 ? 2.346 7.250 -10.885 1.00 88.62 91 LEU A N 1
ATOM 698 C CA . LEU A 1 91 ? 3.342 6.844 -11.870 1.00 88.62 91 LEU A CA 1
ATOM 699 C C . LEU A 1 91 ? 4.004 8.076 -12.495 1.00 88.62 91 LEU A C 1
ATOM 701 O O . LEU A 1 91 ? 3.353 8.899 -13.133 1.00 88.62 91 LEU A O 1
ATOM 705 N N . ASN A 1 92 ? 5.320 8.163 -12.367 1.00 90.12 92 ASN A N 1
ATOM 706 C CA . ASN A 1 92 ? 6.148 9.240 -12.880 1.00 90.12 92 ASN A CA 1
ATOM 707 C C . ASN A 1 92 ? 7.094 8.748 -13.979 1.00 90.12 92 ASN A C 1
ATOM 709 O O . ASN A 1 92 ? 7.562 7.606 -13.982 1.00 90.12 92 ASN A O 1
ATOM 713 N N . VAL A 1 93 ? 7.416 9.656 -14.892 1.00 90.81 93 VAL A N 1
ATOM 714 C CA . VAL A 1 93 ? 8.474 9.532 -15.890 1.00 90.81 93 VAL A CA 1
ATOM 715 C C . VAL A 1 93 ? 9.703 10.282 -15.402 1.00 90.81 93 VAL A C 1
ATOM 717 O O . VAL A 1 93 ? 9.601 11.425 -14.959 1.00 90.81 93 VAL A O 1
ATOM 720 N N . THR A 1 94 ? 10.874 9.667 -15.541 1.00 89.56 94 THR A N 1
ATOM 721 C CA . THR A 1 94 ? 12.155 10.283 -15.184 1.00 89.56 94 THR A CA 1
ATOM 722 C C . THR A 1 94 ? 13.049 10.460 -16.409 1.00 89.56 94 THR A C 1
ATOM 724 O O . THR A 1 94 ? 13.066 9.623 -17.313 1.00 89.56 94 THR A O 1
ATOM 727 N N . LYS A 1 95 ? 13.807 11.556 -16.468 1.00 87.19 95 LYS A N 1
ATOM 728 C CA . LYS A 1 95 ? 14.833 11.808 -17.490 1.00 87.19 95 LYS A CA 1
ATOM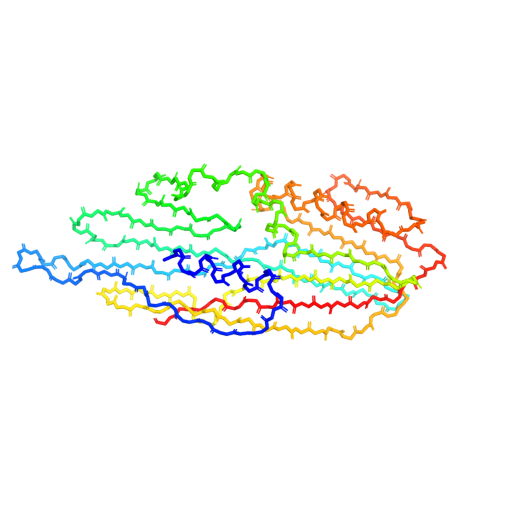 729 C C . LYS A 1 95 ? 15.993 12.578 -16.862 1.00 87.19 95 LYS A C 1
ATOM 731 O O . LYS A 1 95 ? 15.930 13.798 -16.717 1.00 87.19 95 LYS A O 1
ATOM 736 N N . GLY A 1 96 ? 17.056 11.861 -16.498 1.00 81.81 96 GLY A N 1
ATOM 737 C CA . GLY A 1 96 ? 18.107 12.420 -15.642 1.00 81.81 96 GLY A CA 1
ATOM 738 C C . GLY A 1 96 ? 17.519 12.813 -14.286 1.00 81.81 96 GLY A C 1
ATOM 739 O O . GLY A 1 96 ? 16.828 12.002 -13.674 1.00 81.81 96 GLY A O 1
ATOM 740 N N . ASP A 1 97 ? 17.729 14.061 -13.875 1.00 83.50 97 ASP A N 1
ATOM 741 C CA . ASP A 1 97 ? 17.221 14.596 -12.601 1.00 83.50 97 ASP A CA 1
ATOM 742 C C . ASP A 1 97 ? 15.779 15.127 -12.689 1.00 83.50 97 ASP A C 1
ATOM 744 O O . ASP A 1 97 ? 15.186 15.519 -11.685 1.00 83.50 97 ASP A O 1
ATOM 748 N N . LEU A 1 98 ? 15.191 15.152 -13.890 1.00 86.00 98 LEU A N 1
ATOM 749 C CA . LEU A 1 98 ? 13.820 15.609 -14.090 1.00 86.00 98 LEU A CA 1
ATOM 750 C C . LEU A 1 98 ? 12.844 14.455 -13.868 1.00 86.00 98 LEU A C 1
ATOM 752 O O . LEU A 1 98 ? 12.976 13.400 -14.489 1.00 86.00 98 LEU A O 1
ATOM 756 N N . THR A 1 99 ? 11.839 14.686 -13.027 1.00 87.19 99 THR A N 1
ATOM 757 C CA . THR A 1 99 ? 10.725 13.765 -12.783 1.00 87.19 99 THR A CA 1
ATOM 758 C C . THR A 1 99 ? 9.417 14.498 -13.039 1.00 87.19 99 THR A C 1
ATOM 760 O O . THR A 1 99 ? 9.248 15.630 -12.592 1.00 87.19 99 THR A O 1
ATOM 763 N N . THR A 1 100 ? 8.502 13.873 -13.773 1.00 86.50 100 THR A N 1
ATOM 764 C CA . THR A 1 100 ? 7.170 14.424 -14.037 1.00 86.50 100 THR A CA 1
ATOM 765 C C . THR A 1 100 ? 6.121 13.316 -13.967 1.00 86.50 100 THR A C 1
ATOM 767 O O . THR A 1 100 ? 6.412 12.200 -14.408 1.00 86.50 100 THR A O 1
ATOM 770 N N . PRO A 1 101 ? 4.920 13.581 -13.432 1.00 84.75 101 PRO A N 1
ATOM 771 C CA . PRO A 1 101 ? 3.822 12.624 -13.479 1.00 84.75 101 PRO A CA 1
ATOM 772 C C . PRO A 1 101 ? 3.523 12.190 -14.918 1.00 84.75 101 PRO A C 1
ATOM 774 O O . PRO A 1 101 ? 3.473 13.016 -15.830 1.00 84.75 101 PRO A O 1
ATOM 777 N N . LEU A 1 102 ? 3.340 10.884 -15.142 1.00 82.31 102 LEU A N 1
ATOM 778 C CA . LEU A 1 102 ? 2.984 10.353 -16.463 1.00 82.31 102 LEU A CA 1
ATOM 779 C C . LEU A 1 102 ? 1.585 10.823 -16.878 1.00 82.31 102 LEU A C 1
ATOM 781 O O . LEU A 1 102 ? 1.330 11.040 -18.063 1.00 82.31 102 LEU A O 1
ATOM 785 N N . ARG A 1 103 ? 0.689 11.006 -15.904 1.00 71.75 103 ARG A N 1
ATOM 786 C CA . ARG A 1 103 ? -0.628 11.604 -16.102 1.00 71.75 103 ARG A CA 1
ATOM 787 C C . ARG A 1 103 ? -0.635 12.986 -15.464 1.00 71.75 103 ARG A C 1
ATOM 789 O O . ARG A 1 103 ? -0.246 13.156 -14.317 1.00 71.75 103 ARG A O 1
ATOM 796 N N . LEU A 1 104 ? -1.124 13.983 -16.194 1.00 53.59 104 LEU A N 1
ATOM 797 C CA . LEU A 1 104 ? -1.306 15.328 -15.637 1.00 53.59 104 LEU A CA 1
ATOM 798 C C . LEU A 1 104 ? -2.381 15.362 -14.527 1.00 53.59 104 LEU A C 1
ATOM 800 O O . LEU A 1 104 ? -2.457 16.360 -13.822 1.00 53.59 104 LEU A O 1
ATOM 804 N N . SER A 1 105 ? -3.183 14.293 -14.376 1.00 51.91 105 SER A N 1
ATOM 805 C CA . SER A 1 105 ? -4.160 14.114 -13.291 1.00 51.91 105 SER A CA 1
ATOM 806 C C . SER A 1 105 ? -3.589 13.468 -12.026 1.00 51.91 105 SER A C 1
ATOM 808 O O . SER A 1 105 ? -4.187 13.637 -10.974 1.00 51.91 105 SER A O 1
ATOM 810 N N . THR A 1 106 ? -2.445 12.769 -12.088 1.00 50.56 106 THR A N 1
ATOM 811 C CA . THR A 1 106 ? -1.816 12.177 -10.891 1.00 50.56 106 THR A CA 1
ATOM 812 C C . THR A 1 106 ? -1.252 13.302 -10.024 1.00 50.56 106 THR A C 1
ATOM 814 O O . THR A 1 106 ? -0.204 13.875 -10.329 1.00 50.56 106 THR A O 1
ATOM 817 N N . GLY A 1 107 ? -2.027 13.668 -9.005 1.00 53.44 107 GLY A N 1
ATOM 818 C CA . GLY A 1 107 ? -1.935 14.912 -8.239 1.00 53.44 107 GLY A CA 1
ATOM 819 C C . GLY A 1 107 ? -3.305 15.541 -7.949 1.00 53.44 107 GLY A C 1
ATOM 820 O O . GLY A 1 107 ? -3.375 16.487 -7.170 1.00 53.44 107 GLY A O 1
ATOM 821 N N . ASP A 1 108 ? -4.380 15.027 -8.555 1.00 67.19 108 ASP A N 1
ATOM 822 C CA . ASP A 1 108 ? -5.753 15.296 -8.140 1.00 67.19 108 ASP A CA 1
ATOM 823 C C . ASP A 1 108 ? -5.939 14.728 -6.730 1.00 67.19 108 ASP A C 1
ATOM 825 O O . ASP A 1 108 ? -5.733 13.533 -6.493 1.00 67.19 108 ASP A O 1
ATOM 829 N N . GLU A 1 109 ? -6.295 15.603 -5.792 1.00 73.94 109 GLU A N 1
ATOM 830 C CA . GLU A 1 109 ? -6.607 15.266 -4.400 1.00 73.94 109 GLU A CA 1
ATOM 831 C C . GLU A 1 109 ? -7.559 14.059 -4.326 1.00 73.94 109 GLU A C 1
ATOM 833 O O . GLU A 1 109 ? -7.379 13.170 -3.497 1.00 73.94 109 GLU A O 1
ATOM 838 N N . THR A 1 110 ? -8.473 13.946 -5.294 1.00 79.25 110 THR A N 1
ATOM 839 C CA . THR A 1 110 ? -9.431 12.843 -5.411 1.00 79.25 110 THR A CA 1
ATOM 840 C C . THR A 1 110 ? -8.771 11.476 -5.629 1.00 79.25 110 THR A C 1
ATOM 842 O O . THR A 1 110 ? -9.203 10.485 -5.041 1.00 79.25 110 THR A O 1
ATOM 845 N N . GLU A 1 111 ? -7.739 11.382 -6.477 1.00 79.50 111 GLU A N 1
ATOM 846 C CA . GLU A 1 111 ? -7.037 10.112 -6.735 1.00 79.50 111 GLU A CA 1
ATOM 847 C C . GLU A 1 111 ? -6.241 9.676 -5.492 1.00 79.50 111 GLU A C 1
ATOM 849 O O . GLU A 1 111 ? -6.196 8.491 -5.152 1.00 79.50 111 GLU A O 1
ATOM 854 N N . ILE A 1 112 ? -5.654 10.643 -4.778 1.00 81.25 112 ILE A N 1
ATOM 855 C CA . ILE A 1 112 ? -4.912 10.418 -3.530 1.00 81.25 112 ILE A CA 1
ATOM 856 C C . ILE A 1 112 ? -5.850 9.946 -2.412 1.00 81.25 112 ILE A C 1
ATOM 858 O O . ILE A 1 112 ? -5.503 9.022 -1.668 1.00 81.25 112 ILE A O 1
ATOM 862 N N . ASP A 1 113 ? -7.041 10.534 -2.312 1.00 83.56 113 ASP A N 1
ATOM 863 C CA . ASP A 1 113 ? -8.067 10.131 -1.348 1.00 83.56 113 ASP A CA 1
ATOM 864 C C . ASP A 1 113 ? -8.576 8.715 -1.629 1.00 83.56 113 ASP A C 1
ATOM 866 O O . ASP A 1 113 ? -8.593 7.879 -0.726 1.00 83.56 113 ASP A O 1
ATOM 870 N N . GLN A 1 114 ? -8.899 8.400 -2.888 1.00 85.06 114 GLN A N 1
ATOM 871 C CA . GLN A 1 114 ? -9.317 7.051 -3.291 1.00 85.06 114 GLN A CA 1
ATOM 872 C C . GLN A 1 114 ? -8.239 6.004 -3.002 1.00 85.06 114 GLN A C 1
ATOM 874 O O . GLN A 1 114 ? -8.537 4.893 -2.560 1.00 85.06 114 GLN A O 1
ATOM 879 N N . PHE A 1 115 ? -6.972 6.345 -3.239 1.00 86.75 115 PHE A N 1
ATOM 880 C CA . PHE A 1 115 ? -5.862 5.458 -2.917 1.00 86.75 115 PHE A CA 1
ATOM 881 C C . PHE A 1 115 ? -5.697 5.281 -1.399 1.00 86.75 115 PHE A C 1
ATOM 883 O O . PHE A 1 115 ? -5.467 4.163 -0.938 1.00 86.75 115 PHE A O 1
ATOM 890 N N . SER A 1 116 ? -5.866 6.349 -0.613 1.00 88.62 116 SER A N 1
ATOM 891 C CA . SER A 1 116 ? -5.823 6.301 0.858 1.00 88.62 116 SER A CA 1
ATOM 892 C C . SER A 1 116 ? -6.937 5.422 1.433 1.00 88.62 116 SER A C 1
ATOM 894 O O . SER A 1 116 ? -6.666 4.573 2.282 1.00 88.62 116 SER A O 1
ATOM 896 N N . GLU A 1 117 ? -8.153 5.549 0.899 1.00 87.38 117 GLU A N 1
ATOM 897 C CA . GLU A 1 117 ? -9.302 4.695 1.216 1.00 87.38 117 GLU A CA 1
ATOM 898 C C . GLU A 1 117 ? -9.038 3.222 0.894 1.00 87.38 117 GLU A C 1
ATOM 900 O O . GLU A 1 117 ? -9.291 2.333 1.706 1.00 87.38 117 GLU A O 1
ATOM 905 N N . ALA A 1 118 ? -8.467 2.936 -0.276 1.00 88.12 118 ALA A N 1
ATOM 906 C CA . ALA A 1 118 ? -8.165 1.563 -0.661 1.00 88.12 118 ALA A CA 1
ATOM 907 C C . ALA A 1 118 ? -7.057 0.926 0.209 1.00 88.12 118 ALA A C 1
ATOM 909 O O . ALA A 1 118 ? -6.977 -0.303 0.315 1.00 88.12 118 ALA A O 1
ATOM 910 N N . LEU A 1 119 ? -6.197 1.739 0.835 1.00 90.94 119 LEU A N 1
ATOM 911 C CA . LEU A 1 119 ? -5.124 1.280 1.719 1.00 90.94 119 LEU A CA 1
ATOM 912 C C . LEU A 1 119 ? -5.576 1.023 3.154 1.00 90.94 119 LEU A C 1
ATOM 914 O O . LEU A 1 119 ? -4.980 0.179 3.830 1.00 90.94 119 LEU A O 1
ATOM 918 N N . PHE A 1 120 ? -6.574 1.746 3.646 1.00 91.12 120 PHE A N 1
ATOM 919 C CA . PHE A 1 120 ? -7.018 1.624 5.024 1.00 91.12 120 PHE A CA 1
ATOM 920 C C . PHE A 1 120 ? -8.481 1.997 5.145 1.00 91.12 120 PHE A C 1
ATOM 922 O O . PHE A 1 120 ? -8.868 3.067 4.713 1.00 91.12 120 PHE A O 1
ATOM 929 N N . THR A 1 121 ? -9.257 1.171 5.833 1.00 89.00 121 THR A N 1
ATOM 930 C CA . THR A 1 121 ? -10.595 1.504 6.304 1.00 89.00 121 THR A CA 1
ATOM 931 C C . THR A 1 121 ? -10.767 0.993 7.730 1.00 89.00 121 THR A C 1
ATOM 933 O O . THR A 1 121 ? -10.309 -0.098 8.087 1.00 89.00 121 THR A O 1
ATOM 936 N N . LEU A 1 122 ? -11.435 1.790 8.562 1.00 86.06 122 LEU A N 1
ATOM 937 C CA . LEU A 1 122 ? -11.967 1.345 9.846 1.00 86.06 122 LEU A CA 1
ATOM 938 C C . LEU A 1 122 ? -13.488 1.372 9.749 1.00 86.06 122 LEU A C 1
ATOM 940 O O . LEU A 1 122 ? -14.061 2.345 9.274 1.00 86.06 122 LEU A O 1
ATOM 944 N N . SER A 1 123 ? -14.136 0.324 10.240 1.00 84.12 123 SER A N 1
ATOM 945 C CA . SER A 1 123 ? -15.582 0.311 10.433 1.00 84.12 123 SER A CA 1
ATOM 946 C C . SER A 1 123 ? -15.933 -0.231 11.813 1.00 84.12 123 SER A C 1
ATOM 948 O O . SER A 1 123 ? -15.210 -1.056 12.377 1.00 84.12 123 SER A O 1
ATOM 950 N N . GLY A 1 124 ? -17.033 0.263 12.377 1.00 78.75 124 GLY A N 1
ATOM 951 C CA . GLY A 1 124 ? -17.604 -0.235 13.622 1.00 78.75 124 GLY A CA 1
ATOM 952 C C . GLY A 1 124 ? -18.952 -0.899 13.367 1.00 78.75 124 GLY A C 1
ATOM 953 O O . GLY A 1 124 ? -19.784 -0.358 12.642 1.00 78.75 124 GLY A O 1
ATOM 954 N N . ASN A 1 125 ? -19.201 -2.054 13.981 1.00 71.88 125 ASN A N 1
ATOM 955 C CA . ASN A 1 125 ? -20.508 -2.705 13.937 1.00 71.88 125 ASN A CA 1
ATOM 956 C C . ASN A 1 125 ? -20.876 -3.250 15.319 1.00 71.88 125 ASN A C 1
ATOM 958 O O . ASN A 1 125 ? -20.149 -4.060 15.884 1.00 71.88 125 ASN A O 1
ATOM 962 N N . ASN A 1 126 ? -22.014 -2.810 15.865 1.00 68.81 126 ASN A N 1
ATOM 963 C CA . ASN A 1 126 ? -22.547 -3.260 17.159 1.00 68.81 126 ASN A CA 1
ATOM 964 C C . ASN A 1 126 ? -21.549 -3.208 18.336 1.00 68.81 126 ASN A C 1
ATOM 966 O O . ASN A 1 126 ? -21.654 -3.997 19.272 1.00 68.81 126 ASN A O 1
ATOM 970 N N . GLY A 1 127 ? -20.602 -2.265 18.310 1.00 75.62 127 GLY A N 1
ATOM 971 C CA . GLY A 1 127 ? -19.586 -2.110 19.353 1.00 75.62 127 GLY A CA 1
ATOM 972 C C . GLY A 1 127 ? -18.309 -2.926 19.140 1.00 75.62 127 GLY A C 1
ATOM 973 O O . GLY A 1 127 ? -17.414 -2.805 19.966 1.00 75.62 127 GLY A O 1
ATOM 974 N N . ASP A 1 128 ? -18.193 -3.689 18.051 1.00 85.19 128 ASP A N 1
ATOM 975 C CA . ASP A 1 128 ? -16.938 -4.285 17.582 1.00 85.19 128 ASP A CA 1
ATOM 976 C C . ASP A 1 128 ? -16.335 -3.452 16.442 1.00 85.19 128 ASP A C 1
ATOM 978 O O . ASP A 1 128 ? -17.034 -2.693 15.766 1.00 85.19 128 ASP A O 1
ATOM 982 N N . LEU A 1 129 ? -15.028 -3.596 16.231 1.00 87.25 129 LEU A N 1
ATOM 983 C CA . LEU A 1 129 ? -14.265 -2.884 15.212 1.00 87.25 129 LEU A CA 1
ATOM 984 C C . LEU A 1 129 ? -13.695 -3.843 14.174 1.00 87.25 129 LEU A C 1
ATOM 986 O O . LEU A 1 129 ? -13.168 -4.910 14.499 1.00 87.25 129 LEU A O 1
ATOM 990 N N . GLU A 1 130 ? -13.710 -3.405 12.924 1.00 90.25 130 GLU A N 1
ATOM 991 C CA . GLU A 1 130 ? -13.034 -4.062 11.818 1.00 90.25 130 GLU A CA 1
ATOM 992 C C . GLU A 1 130 ? -12.098 -3.073 11.123 1.00 90.25 130 GLU A C 1
ATOM 994 O O . GLU A 1 130 ? -12.532 -2.043 10.605 1.00 90.25 130 GLU A O 1
ATOM 999 N N . ILE A 1 131 ? -10.805 -3.401 11.104 1.00 91.50 131 ILE A N 1
ATOM 1000 C CA . ILE A 1 131 ? -9.799 -2.713 10.292 1.00 91.50 131 ILE A CA 1
ATOM 1001 C C . ILE A 1 131 ? -9.562 -3.543 9.040 1.00 91.50 131 ILE A C 1
ATOM 1003 O O . ILE A 1 131 ? -9.092 -4.679 9.139 1.00 91.50 131 ILE A O 1
ATOM 1007 N N . THR A 1 132 ? -9.798 -2.959 7.869 1.00 92.81 132 THR A N 1
ATOM 1008 C CA . THR A 1 132 ? -9.259 -3.485 6.614 1.00 92.81 132 THR A CA 1
ATOM 1009 C C . THR A 1 132 ? -8.094 -2.615 6.184 1.00 92.81 132 THR A C 1
ATOM 1011 O O . THR A 1 132 ? -8.188 -1.395 6.167 1.00 92.81 132 THR A O 1
ATOM 1014 N N . CYS A 1 133 ? -6.959 -3.223 5.867 1.00 93.81 133 CYS A N 1
ATOM 1015 C CA . CYS A 1 133 ? -5.793 -2.472 5.432 1.00 93.81 133 CYS A CA 1
ATOM 1016 C C . CYS A 1 133 ? -4.990 -3.220 4.374 1.00 93.81 133 CYS A C 1
ATOM 1018 O O . CYS A 1 133 ? -5.059 -4.445 4.267 1.00 93.81 133 CYS A O 1
ATOM 1020 N N . ALA A 1 134 ? -4.199 -2.494 3.595 1.00 94.56 134 ALA A N 1
ATOM 1021 C CA . ALA A 1 134 ? -3.344 -3.063 2.572 1.00 94.56 134 ALA A CA 1
ATOM 1022 C C . ALA A 1 134 ? -1.895 -2.610 2.751 1.00 94.56 134 ALA A C 1
ATOM 1024 O O . ALA A 1 134 ? -1.610 -1.450 3.032 1.00 94.56 134 ALA A O 1
ATOM 1025 N N . GLY A 1 135 ? -0.967 -3.552 2.596 1.00 93.81 135 GLY A N 1
ATOM 1026 C CA . GLY A 1 135 ? 0.466 -3.280 2.570 1.00 93.81 135 GLY A CA 1
ATOM 1027 C C . GLY A 1 135 ? 1.075 -3.746 1.257 1.00 93.81 135 GLY A C 1
ATOM 1028 O O . GLY A 1 135 ? 0.681 -4.787 0.729 1.00 93.81 135 GLY A O 1
ATOM 1029 N N . ILE A 1 136 ? 2.059 -3.003 0.759 1.00 94.75 136 ILE A N 1
ATOM 1030 C CA . ILE A 1 136 ? 2.811 -3.342 -0.449 1.00 94.75 136 ILE A CA 1
ATOM 1031 C C . ILE A 1 136 ? 4.267 -3.550 -0.058 1.00 94.75 136 ILE A C 1
ATOM 1033 O O . ILE A 1 136 ? 4.950 -2.611 0.339 1.00 94.75 136 ILE A O 1
ATOM 1037 N N . ARG A 1 137 ? 4.769 -4.773 -0.193 1.00 94.69 137 ARG A N 1
ATOM 1038 C CA . ARG A 1 137 ? 6.135 -5.134 0.198 1.00 94.69 137 ARG A CA 1
ATOM 1039 C C . ARG A 1 137 ? 6.915 -5.738 -0.966 1.00 94.69 137 ARG A C 1
ATOM 1041 O O . ARG A 1 137 ? 6.320 -6.401 -1.823 1.00 94.69 137 ARG A O 1
ATOM 1048 N N . PRO A 1 138 ? 8.245 -5.586 -0.996 1.00 95.69 138 PRO A N 1
ATOM 1049 C CA . PRO A 1 138 ? 9.060 -6.310 -1.951 1.00 95.69 138 PRO A CA 1
ATOM 1050 C C . PRO A 1 138 ? 9.026 -7.817 -1.656 1.00 95.69 138 PRO A C 1
ATOM 1052 O O . PRO A 1 138 ? 9.010 -8.256 -0.506 1.00 95.69 138 PRO A O 1
ATOM 1055 N N . GLY A 1 139 ? 9.045 -8.626 -2.709 1.00 94.19 139 GLY A N 1
ATOM 1056 C CA . GLY A 1 139 ? 9.344 -10.051 -2.633 1.00 94.19 139 GLY A CA 1
ATOM 1057 C C . GLY A 1 139 ? 10.848 -10.307 -2.515 1.00 94.19 139 GLY A C 1
ATOM 1058 O O . GLY A 1 139 ? 11.661 -9.384 -2.547 1.00 94.19 139 GLY A O 1
ATOM 1059 N N . MET A 1 140 ? 11.237 -11.583 -2.416 1.00 91.88 140 MET A N 1
ATOM 1060 C CA . MET A 1 140 ? 12.646 -11.973 -2.228 1.00 91.88 140 MET A CA 1
ATOM 1061 C C . MET A 1 140 ? 13.570 -11.436 -3.327 1.00 91.88 140 MET A C 1
ATOM 1063 O O . MET A 1 140 ? 14.688 -11.011 -3.051 1.00 91.88 140 MET A O 1
ATOM 1067 N N . ARG A 1 141 ? 13.103 -11.460 -4.579 1.00 93.81 141 ARG A N 1
ATOM 1068 C CA . ARG A 1 141 ? 13.785 -10.812 -5.698 1.00 93.81 141 ARG A CA 1
ATOM 1069 C C . ARG A 1 141 ? 13.141 -9.457 -5.923 1.00 93.81 141 ARG A C 1
ATOM 1071 O O . ARG A 1 141 ? 12.024 -9.383 -6.419 1.00 93.81 141 ARG A O 1
ATOM 1078 N N . ASN A 1 142 ? 13.839 -8.399 -5.539 1.00 93.50 142 ASN A N 1
ATOM 1079 C CA . ASN A 1 142 ? 13.346 -7.023 -5.614 1.00 93.50 142 ASN A CA 1
ATOM 1080 C C . ASN A 1 142 ? 14.244 -6.116 -6.467 1.00 93.50 142 ASN A C 1
ATOM 1082 O O . ASN A 1 142 ? 13.999 -4.921 -6.560 1.00 93.50 142 ASN A O 1
ATOM 1086 N N . THR A 1 143 ? 15.296 -6.653 -7.087 1.00 95.31 143 THR A N 1
ATOM 1087 C CA . THR A 1 143 ? 16.126 -5.932 -8.056 1.00 95.31 143 THR A CA 1
ATOM 1088 C C . THR A 1 143 ? 16.536 -6.875 -9.178 1.00 95.31 143 THR A C 1
ATOM 1090 O O . THR A 1 143 ? 16.954 -8.001 -8.918 1.00 95.31 143 THR A O 1
ATOM 1093 N N . THR A 1 144 ? 16.456 -6.403 -10.417 1.00 94.00 144 THR A N 1
ATOM 1094 C CA . THR A 1 144 ? 16.987 -7.088 -11.599 1.00 94.00 144 THR A CA 1
ATOM 1095 C C . THR A 1 144 ? 17.613 -6.061 -12.537 1.00 94.00 144 THR A C 1
ATOM 1097 O O . THR A 1 144 ? 17.240 -4.884 -12.538 1.00 94.00 144 THR A O 1
ATOM 1100 N N . SER A 1 145 ? 18.614 -6.476 -13.302 1.00 91.81 145 SER A N 1
ATOM 1101 C CA . SER A 1 145 ? 19.280 -5.621 -14.275 1.00 91.81 145 SER A CA 1
ATOM 1102 C C . SER A 1 145 ? 19.693 -6.415 -15.500 1.00 91.81 145 SER A C 1
ATOM 1104 O O . SER A 1 145 ? 19.942 -7.618 -15.441 1.00 91.81 145 SER A O 1
ATOM 1106 N N . GLY A 1 146 ? 19.760 -5.732 -16.635 1.00 88.25 146 GLY A N 1
ATOM 1107 C CA . GLY A 1 146 ? 20.133 -6.370 -17.881 1.00 88.25 146 GLY A CA 1
ATOM 1108 C C . GLY A 1 146 ? 19.651 -5.596 -19.089 1.00 88.25 146 GLY A C 1
ATOM 1109 O O . GLY A 1 146 ? 19.365 -4.407 -19.026 1.00 88.25 146 GLY A O 1
ATOM 1110 N N . ASN A 1 147 ? 19.598 -6.297 -20.208 1.00 82.88 147 ASN A N 1
ATOM 1111 C CA . ASN A 1 147 ? 19.318 -5.769 -21.545 1.00 82.88 147 ASN A CA 1
ATOM 1112 C C . ASN A 1 147 ? 18.335 -6.667 -22.313 1.00 82.88 147 ASN A C 1
ATOM 1114 O O . ASN A 1 147 ? 18.259 -6.599 -23.537 1.00 82.88 147 ASN A O 1
ATOM 1118 N N . GLY A 1 148 ? 17.642 -7.546 -21.584 1.00 83.69 148 GLY A N 1
ATOM 1119 C CA . GLY A 1 148 ? 16.589 -8.420 -22.082 1.00 83.69 148 GLY A CA 1
ATOM 1120 C C . GLY A 1 148 ? 15.229 -8.016 -21.522 1.00 83.69 148 GLY A C 1
ATOM 1121 O O . GLY A 1 148 ? 14.991 -6.849 -21.214 1.00 83.69 148 GLY A O 1
ATOM 1122 N N . ILE A 1 149 ? 14.345 -8.995 -21.374 1.00 86.81 149 ILE A N 1
ATOM 1123 C CA . ILE A 1 149 ? 13.022 -8.816 -20.775 1.00 86.81 149 ILE A CA 1
ATOM 1124 C C . ILE A 1 149 ? 13.095 -9.313 -19.334 1.00 86.81 149 ILE A C 1
ATOM 1126 O O . ILE A 1 149 ? 13.478 -10.457 -19.108 1.00 86.81 149 ILE A O 1
ATOM 1130 N N . ALA A 1 150 ? 12.736 -8.449 -18.391 1.00 90.56 150 ALA A N 1
ATOM 1131 C CA . ALA A 1 150 ? 12.413 -8.841 -17.027 1.00 90.56 150 ALA A CA 1
ATOM 1132 C C . ALA A 1 150 ? 10.899 -9.002 -16.881 1.00 90.56 150 ALA A C 1
ATOM 1134 O O . ALA A 1 150 ? 10.129 -8.584 -17.745 1.00 90.56 150 ALA A O 1
ATOM 1135 N N . SER A 1 151 ? 10.459 -9.556 -15.766 1.00 91.25 151 SER A N 1
ATOM 1136 C CA . SER A 1 151 ? 9.067 -9.547 -15.340 1.00 91.25 151 SER A CA 1
ATOM 1137 C C . SER A 1 151 ? 8.931 -8.832 -14.004 1.00 91.25 151 SER A C 1
ATOM 1139 O O . SER A 1 151 ? 9.807 -8.914 -13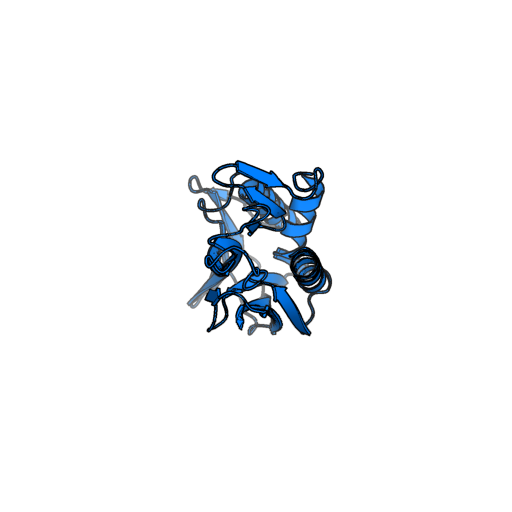.143 1.00 91.25 151 SER A O 1
ATOM 1141 N N . LEU A 1 152 ? 7.835 -8.096 -13.850 1.00 93.25 152 LEU A N 1
ATOM 1142 C CA . LEU A 1 152 ? 7.387 -7.554 -12.578 1.00 93.25 152 LEU A CA 1
ATOM 1143 C C . LEU A 1 152 ? 6.134 -8.317 -12.172 1.00 93.25 152 LEU A C 1
ATOM 1145 O O . LEU A 1 152 ? 5.118 -8.292 -12.867 1.00 93.25 152 LEU A O 1
ATOM 1149 N N . ASN A 1 153 ? 6.249 -9.026 -11.062 1.00 94.50 153 ASN A N 1
ATOM 1150 C CA . ASN A 1 153 ? 5.247 -9.929 -10.538 1.00 94.50 153 ASN A CA 1
ATOM 1151 C C . ASN A 1 153 ? 4.577 -9.285 -9.325 1.00 94.50 153 ASN A C 1
ATOM 1153 O O . ASN A 1 153 ? 5.255 -8.874 -8.383 1.00 94.50 153 ASN A O 1
ATOM 1157 N N . LEU A 1 154 ? 3.252 -9.240 -9.342 1.00 94.88 154 LEU A N 1
ATOM 1158 C CA . LEU A 1 154 ? 2.401 -8.843 -8.231 1.00 94.88 154 LEU A CA 1
ATOM 1159 C C . LEU A 1 154 ? 1.697 -10.090 -7.703 1.00 94.88 154 LEU A C 1
ATOM 1161 O O . LEU A 1 154 ? 1.030 -10.783 -8.466 1.00 94.88 154 LEU A O 1
ATOM 1165 N N . ASN A 1 155 ? 1.821 -10.365 -6.410 1.00 95.69 155 ASN A N 1
ATOM 1166 C CA . ASN A 1 155 ? 1.055 -11.403 -5.728 1.00 95.69 155 ASN A CA 1
ATOM 1167 C C . ASN A 1 155 ? 0.293 -10.782 -4.555 1.00 95.69 155 ASN A C 1
ATOM 1169 O O . ASN A 1 155 ? 0.904 -10.228 -3.647 1.00 95.69 155 ASN A O 1
ATOM 1173 N N . ALA A 1 156 ? -1.028 -10.851 -4.605 1.00 95.06 156 ALA A N 1
ATOM 1174 C CA . ALA A 1 156 ? -1.944 -10.354 -3.600 1.00 95.06 156 ALA A CA 1
ATOM 1175 C C . ALA A 1 156 ? -2.440 -11.520 -2.743 1.00 95.06 156 ALA A C 1
ATOM 1177 O O . ALA A 1 156 ? -3.000 -12.485 -3.269 1.00 95.06 156 ALA A O 1
ATOM 1178 N N . ASP A 1 157 ? -2.283 -11.403 -1.428 1.00 94.56 157 ASP A N 1
ATOM 1179 C CA . ASP A 1 157 ? -2.777 -12.383 -0.467 1.00 94.56 157 ASP A CA 1
ATOM 1180 C C . ASP A 1 157 ? -3.539 -11.703 0.671 1.00 94.56 157 ASP A C 1
ATOM 1182 O O . ASP A 1 157 ? -3.000 -10.850 1.384 1.00 94.56 157 ASP A O 1
ATOM 1186 N N . LYS A 1 158 ? -4.808 -12.076 0.833 1.00 94.00 158 LYS A N 1
ATOM 1187 C CA . LYS A 1 158 ? -5.689 -11.549 1.870 1.00 94.00 158 LYS A CA 1
ATOM 1188 C C . LYS A 1 158 ? -5.699 -12.473 3.081 1.00 94.00 158 LYS A C 1
ATOM 1190 O O . LYS A 1 158 ? -6.104 -13.628 2.996 1.00 94.00 158 LYS A O 1
ATOM 1195 N N . SER A 1 159 ? -5.331 -11.921 4.229 1.00 92.75 159 SER A N 1
ATOM 1196 C CA . SER A 1 159 ? -5.274 -12.623 5.508 1.00 92.75 159 SER A CA 1
ATOM 1197 C C . SER A 1 159 ? -6.123 -11.912 6.553 1.00 92.75 159 SER A C 1
ATOM 1199 O O . SER A 1 159 ? -5.988 -10.701 6.723 1.00 92.75 159 SER A O 1
ATOM 1201 N N . THR A 1 160 ? -6.928 -12.657 7.305 1.00 93.69 160 THR A N 1
ATOM 1202 C CA . THR A 1 160 ? -7.620 -12.143 8.494 1.00 93.69 160 THR A CA 1
ATOM 1203 C C . THR A 1 160 ? -6.902 -12.647 9.739 1.00 93.69 160 THR A C 1
ATOM 1205 O O . THR A 1 160 ? -6.635 -13.842 9.875 1.00 93.69 160 THR A O 1
ATOM 1208 N N . PHE A 1 161 ? -6.543 -11.725 10.626 1.00 90.81 161 PHE A N 1
ATOM 1209 C CA . PHE A 1 161 ? -5.865 -12.036 11.877 1.00 90.81 161 PHE A CA 1
ATOM 1210 C C . PHE A 1 161 ? -6.864 -12.494 12.946 1.00 90.81 161 PHE A C 1
ATOM 1212 O O . PHE A 1 161 ? -8.044 -12.145 12.870 1.00 90.81 161 PHE A O 1
ATOM 1219 N N . PRO A 1 162 ? -6.405 -13.249 13.962 1.00 91.00 162 PRO A N 1
ATOM 1220 C CA . PRO A 1 162 ? -7.237 -13.584 15.109 1.00 91.00 162 PRO A CA 1
ATOM 1221 C C . PRO A 1 162 ? -7.812 -12.325 15.765 1.00 91.00 162 PRO A C 1
ATOM 1223 O O . PRO A 1 162 ? -7.094 -11.344 15.963 1.00 91.00 162 PRO A O 1
ATOM 1226 N N . THR A 1 163 ? -9.095 -12.374 16.118 1.00 91.81 163 THR A N 1
ATOM 1227 C CA . THR A 1 163 ? -9.783 -11.272 16.792 1.00 91.81 163 THR A CA 1
ATOM 1228 C C . THR A 1 163 ? -9.112 -10.949 18.127 1.00 91.81 163 THR A C 1
ATOM 1230 O O . THR A 1 163 ? -8.866 -11.834 18.949 1.00 91.81 163 THR A O 1
ATOM 1233 N N . ILE A 1 164 ? -8.838 -9.666 18.351 1.00 90.62 164 ILE A N 1
ATOM 1234 C CA . ILE A 1 164 ? -8.281 -9.145 19.596 1.00 90.62 164 ILE A CA 1
ATOM 1235 C C . ILE A 1 164 ? -9.448 -8.688 20.465 1.00 90.62 164 ILE A C 1
ATOM 1237 O O . ILE A 1 164 ? -10.113 -7.706 20.149 1.00 90.62 164 ILE A O 1
ATOM 1241 N N . SER A 1 165 ? -9.712 -9.395 21.559 1.00 91.56 165 SER A N 1
ATOM 1242 C CA . SER A 1 165 ? -10.795 -9.037 22.477 1.00 91.56 165 SER A CA 1
ATOM 1243 C C . SER A 1 165 ? -10.399 -7.913 23.432 1.00 91.56 165 SER A C 1
ATOM 1245 O O . SER A 1 165 ? -9.264 -7.896 23.925 1.00 91.56 165 SER A O 1
ATOM 1247 N N . GLY A 1 166 ? -11.358 -7.047 23.766 1.00 89.88 166 GLY A N 1
ATOM 1248 C CA . GLY A 1 166 ? -11.219 -6.066 24.845 1.00 89.88 166 GLY A CA 1
ATOM 1249 C C . GLY A 1 166 ? -10.146 -5.011 24.574 1.00 89.88 166 GLY A C 1
ATOM 1250 O O . GLY A 1 166 ? -9.297 -4.745 25.429 1.00 89.88 166 GLY A O 1
ATOM 1251 N N . VAL A 1 167 ? -10.141 -4.432 23.372 1.00 89.69 167 VAL A N 1
ATOM 1252 C CA . VAL A 1 167 ? -9.188 -3.376 23.017 1.00 89.69 167 VAL A CA 1
ATOM 1253 C C . VAL A 1 167 ? -9.530 -2.108 23.793 1.00 89.69 167 VAL A C 1
ATOM 1255 O O . VAL A 1 167 ? -10.616 -1.557 23.669 1.00 89.69 167 VAL A O 1
ATOM 1258 N N . SER A 1 168 ? -8.593 -1.634 24.609 1.00 89.31 168 SER A N 1
ATOM 1259 C CA . SER A 1 168 ? -8.743 -0.416 25.407 1.00 89.31 168 SER A CA 1
ATOM 1260 C C . SER A 1 168 ? -8.111 0.796 24.737 1.00 89.31 168 SER A C 1
ATOM 1262 O O . SER A 1 168 ? -8.555 1.917 24.977 1.00 89.31 168 SER A O 1
ATOM 1264 N N . ARG A 1 169 ? -7.093 0.594 23.887 1.00 87.81 169 ARG A N 1
ATOM 1265 C CA . ARG A 1 169 ? -6.451 1.680 23.141 1.00 87.81 169 ARG A CA 1
ATOM 1266 C C . ARG A 1 169 ? -5.982 1.247 21.757 1.00 87.81 169 ARG A C 1
ATOM 1268 O O . ARG A 1 169 ? -5.380 0.186 21.611 1.00 87.81 169 ARG A O 1
ATOM 1275 N N . ILE A 1 170 ? -6.197 2.108 20.769 1.00 88.56 170 ILE A N 1
ATOM 1276 C CA . ILE A 1 170 ? -5.661 1.998 19.410 1.00 88.56 170 ILE A CA 1
ATOM 1277 C C . ILE A 1 170 ? -4.806 3.232 19.147 1.00 88.56 170 ILE A C 1
ATOM 1279 O O . ILE A 1 170 ? -5.267 4.349 19.348 1.00 88.56 170 ILE A O 1
ATOM 1283 N N . THR A 1 171 ? -3.576 3.043 18.691 1.00 89.75 171 THR A N 1
ATOM 1284 C CA . THR A 1 171 ?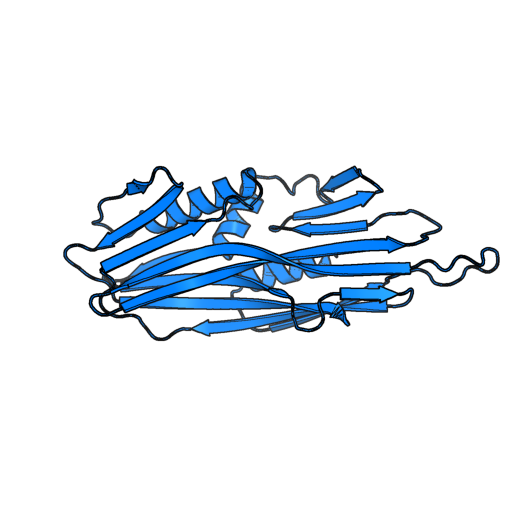 -2.682 4.129 18.289 1.00 89.75 171 THR A CA 1
ATOM 1285 C C . THR A 1 171 ? -2.208 3.873 16.868 1.00 89.75 171 THR A C 1
ATOM 1287 O O . THR A 1 171 ? -1.588 2.844 16.605 1.00 89.75 171 THR A O 1
ATOM 1290 N N . ILE A 1 172 ? -2.474 4.806 15.959 1.00 91.00 172 ILE A N 1
ATOM 1291 C CA . ILE A 1 172 ? -2.009 4.766 14.574 1.00 91.00 172 ILE A CA 1
ATOM 1292 C C . ILE A 1 172 ? -0.941 5.845 14.401 1.00 91.00 172 ILE A C 1
ATOM 1294 O O . ILE A 1 172 ? -1.195 7.037 14.577 1.00 91.00 172 ILE A O 1
ATOM 1298 N N . ASN A 1 173 ? 0.269 5.409 14.064 1.00 91.44 173 ASN A N 1
ATOM 1299 C CA . ASN A 1 173 ? 1.396 6.272 13.741 1.00 91.44 173 ASN A CA 1
ATOM 1300 C C . ASN A 1 173 ? 1.645 6.194 12.234 1.00 91.44 173 ASN A C 1
ATOM 1302 O O . ASN A 1 173 ? 2.106 5.167 11.744 1.00 91.44 173 ASN A O 1
ATOM 1306 N N . ILE A 1 174 ? 1.326 7.264 11.510 1.00 90.44 174 ILE A N 1
ATOM 1307 C CA . ILE A 1 174 ? 1.676 7.423 10.093 1.00 90.44 174 ILE A CA 1
ATOM 1308 C C . ILE A 1 174 ? 3.048 8.091 10.026 1.00 90.44 174 ILE A C 1
ATOM 1310 O O . ILE A 1 174 ? 3.228 9.160 10.620 1.00 90.44 174 ILE A O 1
ATOM 1314 N N . THR A 1 175 ? 3.993 7.471 9.313 1.00 89.19 175 THR A N 1
ATOM 1315 C CA . THR A 1 175 ? 5.386 7.936 9.283 1.00 89.19 175 THR A CA 1
ATOM 1316 C C . THR A 1 175 ? 5.522 9.315 8.638 1.00 89.19 175 THR A C 1
ATOM 1318 O O . THR A 1 175 ? 4.820 9.648 7.684 1.00 89.19 175 THR A O 1
ATOM 1321 N N . SER A 1 176 ? 6.479 10.106 9.124 1.00 84.81 176 SER A N 1
ATOM 1322 C CA . SER A 1 176 ? 6.873 11.381 8.514 1.00 84.81 176 SER A CA 1
ATOM 1323 C C . SER A 1 176 ? 7.742 11.213 7.262 1.00 84.81 176 SER A C 1
ATOM 1325 O O . SER A 1 176 ? 8.122 12.204 6.651 1.00 84.81 176 SER A O 1
ATOM 1327 N N . GLU A 1 177 ? 8.108 9.977 6.906 1.00 86.19 177 GLU A N 1
ATOM 1328 C CA . GLU A 1 177 ? 8.862 9.667 5.681 1.00 86.19 177 GLU A CA 1
ATOM 1329 C C . GLU A 1 177 ? 7.986 9.680 4.417 1.00 86.19 177 GLU A C 1
ATOM 1331 O O . GLU A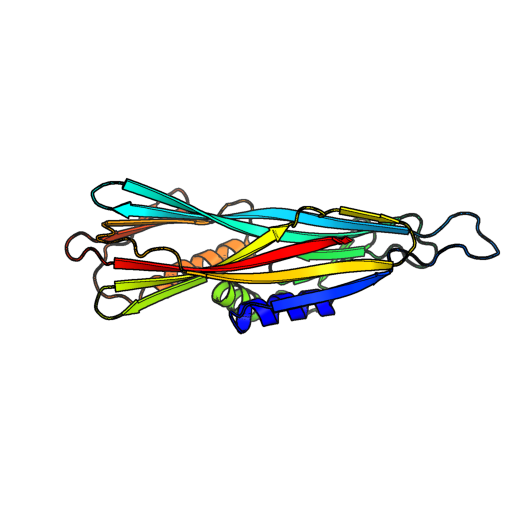 1 177 ? 8.515 9.692 3.305 1.00 86.19 177 GLU A O 1
ATOM 1336 N N . LEU A 1 178 ? 6.655 9.701 4.569 1.00 86.31 178 LEU A N 1
ATOM 1337 C CA . LEU A 1 178 ? 5.733 9.848 3.445 1.00 86.31 178 LEU A CA 1
ATOM 1338 C C . LEU A 1 178 ? 5.826 11.264 2.845 1.00 86.31 178 LEU A C 1
ATOM 1340 O O . LEU A 1 178 ? 6.028 12.233 3.581 1.00 86.31 178 LEU A O 1
ATOM 1344 N N . PRO A 1 179 ? 5.619 11.427 1.525 1.00 86.25 179 PRO A N 1
ATOM 1345 C CA . PRO A 1 179 ? 5.458 12.741 0.918 1.00 86.25 179 PRO A CA 1
ATOM 1346 C C . PRO A 1 179 ? 4.338 13.514 1.609 1.00 86.25 179 PRO A C 1
ATOM 1348 O O . PRO A 1 179 ? 3.270 12.948 1.828 1.00 86.25 179 PRO A O 1
ATOM 1351 N N . ALA A 1 180 ? 4.571 14.797 1.904 1.00 83.94 180 ALA A N 1
ATOM 1352 C CA . ALA A 1 180 ? 3.664 15.619 2.710 1.00 83.94 180 ALA A CA 1
ATOM 1353 C C . ALA A 1 180 ? 2.204 15.528 2.241 1.00 83.94 180 ALA A C 1
ATOM 1355 O O . ALA A 1 180 ? 1.339 15.175 3.030 1.00 83.94 180 ALA A O 1
ATOM 1356 N N . THR A 1 181 ? 1.949 15.716 0.940 1.00 84.31 181 THR A N 1
ATOM 1357 C CA . THR A 1 181 ? 0.600 15.612 0.366 1.00 84.31 181 THR A CA 1
ATOM 1358 C C . THR A 1 181 ? -0.038 14.250 0.648 1.00 84.31 181 THR A C 1
ATOM 1360 O O . THR A 1 181 ? -1.100 14.182 1.251 1.00 84.31 181 THR A O 1
ATOM 1363 N N . PHE A 1 182 ? 0.621 13.144 0.292 1.00 85.69 182 PHE A N 1
ATOM 1364 C CA . PHE A 1 182 ? 0.063 11.809 0.535 1.00 85.69 182 PHE A CA 1
ATOM 1365 C C . PHE A 1 182 ? -0.119 11.518 2.035 1.00 85.69 182 PHE A C 1
ATOM 1367 O O . PHE A 1 182 ? -1.152 10.996 2.445 1.00 85.69 182 PHE A O 1
ATOM 1374 N N . GLY A 1 183 ? 0.866 11.880 2.861 1.00 88.12 183 GLY A N 1
ATOM 1375 C CA . GLY A 1 183 ? 0.821 11.681 4.307 1.00 88.12 183 GLY A CA 1
ATOM 1376 C C . GLY A 1 183 ? -0.318 12.447 4.983 1.00 88.12 183 GLY A C 1
ATOM 1377 O O . GLY A 1 183 ? -0.964 11.894 5.872 1.00 88.12 183 GLY A O 1
ATOM 1378 N N . ASP A 1 184 ? -0.591 13.680 4.550 1.00 86.75 184 ASP A N 1
ATOM 1379 C CA . ASP A 1 184 ? -1.678 14.511 5.075 1.00 86.75 184 ASP A CA 1
ATOM 1380 C C . ASP A 1 184 ? -3.050 13.953 4.683 1.00 86.75 184 ASP A C 1
ATOM 1382 O O . ASP A 1 184 ? -3.918 13.808 5.544 1.00 86.75 184 ASP A O 1
ATOM 1386 N N . HIS A 1 185 ? -3.230 13.559 3.418 1.00 87.44 185 HIS A N 1
ATOM 1387 C CA . HIS A 1 185 ? -4.468 12.931 2.946 1.00 87.44 185 HIS A CA 1
ATOM 1388 C C . HIS A 1 185 ? -4.741 11.597 3.650 1.00 87.44 185 HIS A C 1
ATOM 1390 O O . HIS A 1 185 ? -5.830 11.400 4.188 1.00 87.44 185 HIS A O 1
ATOM 1396 N N . LEU A 1 186 ? -3.737 10.719 3.762 1.00 87.94 186 LEU A N 1
ATOM 1397 C CA . LEU A 1 186 ? -3.877 9.462 4.498 1.00 87.94 186 LEU A CA 1
ATOM 1398 C C . LEU A 1 186 ? -4.224 9.715 5.972 1.00 87.94 186 LEU A C 1
ATOM 1400 O O . LEU A 1 186 ? -5.078 9.036 6.534 1.00 87.94 186 LEU A O 1
ATOM 1404 N N . ARG A 1 187 ? -3.598 10.712 6.608 1.00 88.44 187 ARG A N 1
ATOM 1405 C CA . ARG A 1 187 ? -3.884 11.082 8.001 1.00 88.44 187 ARG A CA 1
ATOM 1406 C C . ARG A 1 187 ? -5.301 11.610 8.175 1.00 88.44 187 ARG A C 1
ATOM 1408 O O . ARG A 1 187 ? -5.962 11.226 9.136 1.00 88.44 187 ARG A O 1
ATOM 1415 N N . ASN A 1 188 ? -5.769 12.454 7.263 1.00 85.81 188 ASN A N 1
ATOM 1416 C CA . ASN A 1 188 ? -7.136 12.965 7.272 1.00 85.81 188 ASN A CA 1
ATOM 1417 C C . ASN A 1 188 ? -8.144 11.834 7.064 1.00 85.81 188 ASN A C 1
ATOM 1419 O O . ASN A 1 188 ? -9.071 11.707 7.857 1.00 85.81 188 ASN A O 1
ATOM 1423 N N . TYR A 1 189 ? -7.902 10.950 6.094 1.00 86.44 189 TYR A N 1
ATOM 1424 C CA . TYR A 1 189 ? -8.769 9.806 5.830 1.00 86.44 189 TYR A CA 1
ATOM 1425 C C . TYR A 1 189 ? -8.841 8.846 7.026 1.00 86.44 189 TYR A C 1
ATOM 1427 O O . TYR A 1 189 ? -9.929 8.439 7.436 1.00 86.44 189 TYR A O 1
ATOM 1435 N N . VAL A 1 190 ? -7.694 8.513 7.633 1.00 85.62 190 VAL A N 1
ATOM 1436 C CA . VAL A 1 190 ? -7.650 7.700 8.858 1.00 85.62 190 VAL A CA 1
ATOM 1437 C C . VAL A 1 190 ? -8.389 8.415 9.985 1.00 85.62 190 VAL A C 1
ATOM 1439 O O . VAL A 1 190 ? -9.172 7.784 10.676 1.00 85.62 190 VAL A O 1
ATOM 1442 N N . ASN A 1 191 ? -8.210 9.724 10.163 1.00 80.62 191 ASN A N 1
ATOM 1443 C CA . ASN A 1 191 ? -8.948 10.476 11.179 1.00 80.62 191 ASN A CA 1
ATOM 1444 C C . ASN A 1 191 ? -10.467 10.457 10.941 1.00 80.62 191 ASN A C 1
ATOM 1446 O O . ASN A 1 191 ? -11.228 10.344 11.902 1.00 80.62 191 ASN A O 1
ATOM 1450 N N . ASP A 1 192 ? -10.911 10.572 9.688 1.00 78.88 192 ASP A N 1
ATOM 1451 C CA . ASP A 1 192 ? -12.325 10.656 9.314 1.00 78.88 192 ASP A CA 1
ATOM 1452 C C . ASP A 1 192 ? -13.033 9.301 9.352 1.00 78.88 192 ASP A C 1
ATOM 1454 O O . ASP A 1 192 ? -14.131 9.215 9.902 1.00 78.88 192 ASP A O 1
ATOM 1458 N N . SER A 1 193 ? -12.376 8.231 8.896 1.00 73.94 193 SER A N 1
ATOM 1459 C CA . SER A 1 193 ? -12.889 6.849 8.957 1.00 73.94 193 SER A CA 1
ATOM 1460 C C . SER A 1 193 ? -13.237 6.397 10.376 1.00 73.94 193 SER A C 1
ATOM 1462 O O . SER A 1 193 ? -13.964 5.430 10.579 1.00 73.94 193 SER A O 1
ATOM 1464 N N . ILE A 1 194 ? -12.694 7.083 11.379 1.00 64.88 194 ILE A N 1
ATOM 1465 C CA . ILE A 1 194 ? -12.813 6.713 12.786 1.00 64.88 194 ILE A CA 1
ATOM 1466 C C . ILE A 1 194 ? -13.807 7.621 13.528 1.00 64.88 194 ILE A C 1
ATOM 1468 O O . ILE A 1 194 ? -14.173 7.332 14.663 1.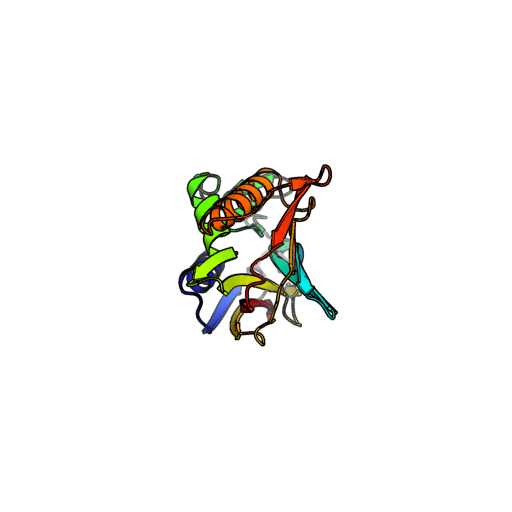00 64.88 194 ILE A O 1
ATOM 1472 N N . LYS A 1 195 ? -14.324 8.684 12.897 1.00 59.22 195 LYS A N 1
ATOM 1473 C CA . LYS A 1 195 ? -15.388 9.523 13.483 1.00 59.22 195 LYS A CA 1
ATOM 1474 C C . LYS A 1 195 ? -16.754 8.823 13.540 1.00 59.22 195 LYS A C 1
ATOM 1476 O O . LYS A 1 195 ? -17.668 9.365 14.158 1.00 59.22 195 LYS A O 1
ATOM 1481 N N . ASP A 1 196 ? -16.878 7.637 12.941 1.00 53.12 196 ASP A N 1
ATOM 1482 C CA . ASP A 1 196 ? -18.111 6.845 12.858 1.00 53.12 196 ASP A CA 1
ATOM 1483 C C . ASP A 1 196 ? -18.041 5.526 13.669 1.00 53.12 196 ASP A C 1
ATOM 1485 O O . ASP A 1 196 ? -18.381 4.442 13.190 1.00 53.12 196 ASP A O 1
ATOM 1489 N N . PRO A 1 197 ? -17.555 5.579 14.925 1.00 50.84 197 PRO A N 1
ATOM 1490 C CA . PRO A 1 197 ? -18.351 4.999 16.005 1.00 50.84 197 PRO A CA 1
ATOM 1491 C C . PRO A 1 197 ? -18.584 6.001 17.153 1.00 50.84 197 PRO A C 1
ATOM 1493 O O . PRO A 1 197 ? -17.665 6.699 17.595 1.00 50.84 197 PRO A O 1
ATOM 1496 N N . PRO A 1 198 ? -19.809 6.062 17.704 1.00 45.66 198 PRO A N 1
ATOM 1497 C CA . PRO A 1 198 ? -20.178 7.043 18.712 1.00 45.66 198 PRO A CA 1
ATOM 1498 C C . PRO A 1 198 ? -19.612 6.611 20.069 1.00 45.66 198 PRO A C 1
ATOM 1500 O O . PRO A 1 198 ? -20.083 5.600 20.566 1.00 45.66 198 PRO A O 1
ATOM 1503 N N . THR A 1 199 ? -18.639 7.339 20.655 1.00 49.00 199 THR A N 1
ATOM 1504 C CA . THR A 1 199 ? -18.504 7.613 22.124 1.00 49.00 199 THR A CA 1
ATOM 1505 C C . THR A 1 199 ? -17.110 8.048 22.642 1.00 49.00 199 THR A C 1
ATOM 1507 O O . THR A 1 199 ? -16.951 8.145 23.857 1.00 49.00 199 THR A O 1
ATOM 1510 N N . ASN A 1 200 ? -16.090 8.345 21.825 1.00 52.09 200 ASN A N 1
ATOM 1511 C CA . ASN A 1 200 ? -14.712 8.449 22.355 1.00 52.09 200 ASN A CA 1
ATOM 1512 C C . ASN A 1 200 ? -14.123 9.873 22.440 1.00 52.09 200 ASN A C 1
ATOM 1514 O O . ASN A 1 200 ? -14.390 10.731 21.599 1.00 52.09 200 ASN A O 1
ATOM 1518 N N . GLU A 1 201 ? -13.271 10.089 23.452 1.00 54.34 201 GLU A N 1
ATOM 1519 C CA . GLU A 1 201 ? -12.388 11.255 23.588 1.00 54.34 201 GLU A CA 1
ATOM 1520 C C . GLU A 1 201 ? -11.196 11.111 22.629 1.00 54.34 201 GLU A C 1
ATOM 1522 O O . GLU A 1 201 ? -10.555 10.059 22.557 1.00 54.34 201 GLU A O 1
ATOM 1527 N N . TRP A 1 202 ? -10.935 12.165 21.860 1.00 57.06 202 TRP A N 1
ATOM 1528 C CA . TRP A 1 202 ? -9.916 12.221 20.819 1.00 57.06 202 TRP A CA 1
ATOM 1529 C C . TRP A 1 202 ? -8.721 13.035 21.308 1.00 57.06 202 TRP A C 1
ATOM 1531 O O . TRP A 1 202 ? -8.890 14.105 21.890 1.00 57.06 202 TRP A O 1
ATOM 1541 N N . GLU A 1 203 ? -7.512 12.564 21.017 1.00 61.38 203 GLU A N 1
ATOM 1542 C CA . GLU A 1 203 ? -6.309 13.371 21.190 1.00 61.38 203 GLU A CA 1
ATOM 1543 C C . GLU A 1 203 ? -5.354 13.094 20.028 1.00 61.38 203 GLU A C 1
ATOM 1545 O O . GLU A 1 203 ? -4.828 11.990 19.872 1.00 61.38 203 GLU A O 1
ATOM 1550 N N . ASN A 1 204 ? -5.155 14.113 19.188 1.00 60.72 204 ASN A N 1
ATOM 1551 C CA . ASN A 1 204 ? -3.963 14.172 18.357 1.00 60.72 204 ASN A CA 1
ATOM 1552 C C . ASN A 1 204 ? -2.835 14.577 19.292 1.00 60.72 204 ASN A C 1
ATOM 1554 O O . ASN A 1 204 ? -2.847 15.692 19.821 1.00 60.72 204 ASN A O 1
ATOM 1558 N N . ASP A 1 205 ? -1.884 13.680 19.520 1.00 61.00 205 ASP A N 1
ATOM 1559 C CA . ASP A 1 205 ? -0.723 14.072 20.302 1.00 61.00 205 ASP A CA 1
ATOM 1560 C C . ASP A 1 205 ? 0.147 15.064 19.493 1.00 61.00 205 ASP A C 1
ATOM 1562 O O . ASP A 1 205 ? 0.050 15.140 18.261 1.00 61.00 205 ASP A O 1
ATOM 1566 N N . PRO A 1 206 ? 1.035 15.833 20.146 1.00 55.84 206 PRO A N 1
ATOM 1567 C CA . PRO A 1 206 ? 1.948 16.749 19.458 1.00 55.84 206 PRO A CA 1
ATOM 1568 C C . PRO A 1 206 ? 2.894 16.068 18.453 1.00 55.84 206 PRO A C 1
ATOM 1570 O O . PRO A 1 206 ? 3.551 16.754 17.674 1.00 55.84 206 PRO A O 1
ATOM 1573 N N . SER A 1 207 ? 2.986 14.734 18.482 1.00 61.66 207 SER A N 1
ATOM 1574 C CA . SER A 1 207 ? 3.797 13.920 17.571 1.00 61.66 207 SER A CA 1
ATOM 1575 C C . SER A 1 207 ? 3.016 13.496 16.319 1.00 61.66 207 SER A C 1
ATOM 1577 O O . SER A 1 207 ? 3.562 12.793 15.469 1.00 61.66 207 SER A O 1
ATOM 1579 N N . GLY A 1 208 ? 1.747 13.901 16.197 1.00 69.38 208 GLY A N 1
ATOM 1580 C CA . GLY A 1 208 ? 0.867 13.543 15.092 1.00 69.38 208 GLY A CA 1
ATOM 1581 C C . GLY A 1 208 ? 0.321 12.118 15.175 1.00 69.38 208 GLY A C 1
ATOM 1582 O O . GLY A 1 208 ? -0.226 11.631 14.189 1.00 69.38 208 GLY A O 1
ATOM 1583 N N . ASN A 1 209 ? 0.457 11.420 16.305 1.00 81.19 209 ASN A N 1
ATOM 1584 C CA . ASN A 1 209 ? -0.170 10.113 16.468 1.00 81.19 209 ASN A CA 1
ATOM 1585 C C . ASN A 1 209 ? -1.673 10.268 16.625 1.00 81.19 209 ASN A C 1
ATOM 1587 O O . ASN A 1 209 ? -2.155 11.127 17.364 1.00 81.19 209 ASN A O 1
ATOM 1591 N N . ILE A 1 210 ? -2.396 9.352 15.995 1.00 83.75 210 ILE A N 1
ATOM 1592 C CA . ILE A 1 210 ? -3.837 9.268 16.125 1.00 83.75 210 ILE A CA 1
ATOM 1593 C C . ILE A 1 210 ? -4.131 8.216 17.197 1.00 83.75 210 ILE A C 1
ATOM 1595 O O . ILE A 1 210 ? -3.869 7.029 16.986 1.00 83.75 210 ILE A O 1
ATOM 1599 N N . THR A 1 211 ? -4.615 8.639 18.368 1.00 83.50 211 THR A N 1
ATOM 1600 C CA . THR A 1 211 ? -4.880 7.737 19.500 1.00 83.50 211 THR A CA 1
ATOM 1601 C C . THR A 1 211 ? -6.356 7.714 19.872 1.00 83.50 211 THR A C 1
ATOM 1603 O O . THR A 1 211 ? -6.988 8.751 20.050 1.00 83.50 211 THR A O 1
ATOM 1606 N N . TYR A 1 212 ? -6.874 6.504 20.064 1.00 79.06 212 TYR A N 1
ATOM 1607 C CA . TYR A 1 212 ? -8.245 6.222 20.466 1.00 79.06 212 TYR A CA 1
ATOM 1608 C C . TYR A 1 212 ? -8.251 5.393 21.736 1.00 79.06 212 TYR A C 1
ATOM 1610 O O . TYR A 1 212 ? -7.622 4.336 21.779 1.00 79.06 212 TYR A O 1
ATOM 1618 N N . THR A 1 213 ? -8.992 5.845 22.744 1.00 80.94 213 THR A N 1
ATOM 1619 C CA . THR A 1 213 ? -9.154 5.134 24.016 1.00 80.94 213 THR A CA 1
ATOM 1620 C C . THR A 1 213 ? -10.619 4.756 24.215 1.00 80.94 213 THR A C 1
ATOM 1622 O O . THR A 1 213 ? -11.506 5.575 23.993 1.00 80.94 213 THR A O 1
ATOM 1625 N N . TYR A 1 214 ? -10.861 3.520 24.652 1.00 77.94 214 TYR A N 1
ATOM 1626 C CA . TYR A 1 214 ? -12.183 2.948 24.911 1.00 77.94 214 TYR A CA 1
ATOM 1627 C C . TYR A 1 214 ? -12.362 2.753 26.426 1.00 77.94 214 TYR A C 1
ATOM 1629 O O . TYR A 1 214 ? -11.985 1.706 26.963 1.00 77.94 214 TYR A O 1
ATOM 1637 N N . PRO A 1 215 ? -12.889 3.757 27.154 1.00 65.19 215 PRO A N 1
ATOM 1638 C CA . PRO A 1 215 ? -12.899 3.745 28.618 1.00 65.19 215 PRO A CA 1
ATOM 1639 C C . PRO A 1 215 ? -13.965 2.829 29.239 1.00 65.19 215 PRO A C 1
ATOM 1641 O O . PRO A 1 215 ? -13.786 2.385 30.370 1.00 65.19 215 PRO A O 1
ATOM 1644 N N . LEU A 1 216 ? -15.069 2.550 28.534 1.00 65.62 216 LEU A N 1
ATOM 1645 C CA . LEU A 1 216 ? -16.229 1.840 29.099 1.00 65.62 216 LEU A CA 1
ATOM 1646 C C . LEU A 1 216 ? -16.647 0.607 28.289 1.00 65.62 216 LEU A C 1
ATOM 1648 O O . LEU A 1 216 ? -16.943 -0.428 28.878 1.00 65.62 216 LEU A O 1
ATOM 1652 N N . ASN A 1 217 ? -16.611 0.691 26.956 1.00 74.56 217 ASN A N 1
ATOM 1653 C CA . ASN A 1 217 ? -16.980 -0.403 26.058 1.00 74.56 217 ASN A CA 1
ATOM 1654 C C . ASN A 1 217 ? -15.762 -0.789 25.219 1.00 74.56 217 ASN A C 1
ATOM 1656 O O . ASN A 1 217 ? -15.508 -0.165 24.195 1.00 74.56 217 ASN A O 1
ATOM 1660 N N . GLN A 1 218 ? -14.984 -1.766 25.689 1.00 84.56 218 GLN A N 1
ATOM 1661 C CA . GLN A 1 218 ? -13.789 -2.237 24.987 1.00 84.56 218 GLN A CA 1
ATOM 1662 C C . GLN A 1 218 ? -14.196 -3.167 23.829 1.00 84.56 218 GLN A C 1
ATOM 1664 O O . GLN A 1 218 ? -14.628 -4.290 24.105 1.00 84.56 218 GLN A O 1
ATOM 1669 N N . PRO A 1 219 ? -14.081 -2.730 22.562 1.00 87.38 219 PRO A N 1
ATOM 1670 C CA . PRO A 1 219 ? -14.503 -3.511 21.404 1.00 87.38 219 PRO A CA 1
ATOM 1671 C C . PRO A 1 219 ? -13.654 -4.770 21.223 1.00 87.38 219 PRO A C 1
ATOM 1673 O O . PRO A 1 219 ? -12.476 -4.812 21.608 1.00 87.38 219 PRO A O 1
ATOM 1676 N N . ASN A 1 220 ? -14.214 -5.774 20.549 1.00 90.50 220 ASN A N 1
ATOM 1677 C CA . ASN A 1 220 ? -13.380 -6.748 19.859 1.00 90.50 220 ASN A CA 1
ATOM 1678 C C . ASN A 1 220 ? -12.899 -6.138 18.542 1.00 90.50 220 ASN A C 1
ATOM 1680 O O . ASN A 1 220 ? -13.651 -5.455 17.853 1.00 90.50 220 ASN A O 1
ATOM 1684 N N . LEU A 1 221 ? -11.646 -6.392 18.183 1.00 90.75 221 LEU A N 1
ATOM 1685 C CA . LEU A 1 221 ? -11.036 -5.889 16.962 1.00 90.75 221 LEU A CA 1
ATOM 1686 C C . LEU A 1 221 ? -10.693 -7.045 16.029 1.00 90.75 221 LEU A C 1
ATOM 1688 O O . LEU A 1 221 ? -9.915 -7.932 16.384 1.00 90.75 221 LEU A O 1
ATOM 1692 N N . THR A 1 222 ? -11.217 -6.992 14.812 1.00 93.25 222 THR A N 1
ATOM 1693 C CA . THR A 1 222 ? -10.813 -7.867 13.711 1.00 93.25 222 THR A CA 1
ATOM 1694 C C . THR A 1 222 ? -9.962 -7.075 12.726 1.00 93.25 222 THR A C 1
ATOM 1696 O O . THR A 1 222 ? -10.279 -5.935 12.396 1.00 93.25 222 THR A O 1
ATOM 1699 N N . ILE A 1 223 ? -8.859 -7.669 12.266 1.00 93.19 223 ILE A N 1
ATOM 1700 C CA . ILE A 1 223 ? -7.961 -7.043 11.291 1.00 93.19 223 ILE A CA 1
ATOM 1701 C C . ILE A 1 223 ? -7.907 -7.928 10.055 1.00 93.19 223 ILE A C 1
ATOM 1703 O O . ILE A 1 223 ? -7.483 -9.084 10.123 1.00 93.19 223 ILE A O 1
ATOM 1707 N N . THR A 1 224 ? -8.278 -7.361 8.918 1.00 94.38 224 THR A N 1
ATOM 1708 C CA . THR A 1 224 ? -8.144 -7.971 7.602 1.00 94.38 224 THR A CA 1
ATOM 1709 C C . THR A 1 224 ? -7.060 -7.224 6.834 1.00 94.38 224 THR A C 1
ATOM 1711 O O . THR A 1 224 ? -7.157 -6.022 6.614 1.00 94.38 224 THR A O 1
ATOM 1714 N N . LYS A 1 225 ? -6.004 -7.929 6.427 1.00 94.56 225 LYS A N 1
ATOM 1715 C CA . LYS A 1 225 ? -4.874 -7.355 5.694 1.00 94.56 225 LYS A CA 1
ATOM 1716 C C . LYS A 1 225 ? -4.765 -7.942 4.296 1.00 94.56 225 LYS A C 1
ATOM 1718 O O . LYS A 1 225 ? -4.653 -9.159 4.151 1.00 94.56 225 LYS A O 1
ATOM 1723 N N . LEU A 1 226 ? -4.707 -7.081 3.288 1.00 96.00 226 LEU A N 1
ATOM 1724 C CA . LEU A 1 226 ? -4.256 -7.426 1.946 1.00 96.00 226 LEU A CA 1
ATOM 1725 C C . LEU A 1 226 ? -2.742 -7.203 1.843 1.00 96.00 226 LEU A C 1
ATOM 1727 O O . LEU A 1 226 ? -2.245 -6.093 2.016 1.00 96.00 226 LEU A O 1
ATOM 1731 N N . ASN A 1 227 ? -1.987 -8.261 1.571 1.00 94.69 227 ASN A N 1
ATOM 1732 C CA . ASN A 1 227 ? -0.549 -8.187 1.346 1.00 94.69 227 ASN A CA 1
ATOM 1733 C C . ASN A 1 227 ? -0.269 -8.251 -0.154 1.00 94.69 227 ASN A C 1
ATOM 1735 O O . ASN A 1 227 ? -0.422 -9.306 -0.764 1.00 94.69 227 ASN A O 1
ATOM 1739 N N . LEU A 1 228 ? 0.183 -7.143 -0.732 1.00 95.38 228 LEU A N 1
ATOM 1740 C CA . LEU A 1 228 ? 0.687 -7.075 -2.097 1.00 95.38 228 LEU A CA 1
ATOM 1741 C C . LEU A 1 228 ? 2.202 -7.289 -2.075 1.00 95.38 228 LEU A C 1
ATOM 1743 O O . LEU A 1 228 ? 2.941 -6.554 -1.424 1.00 95.38 228 LEU A O 1
ATOM 1747 N N . ILE A 1 229 ? 2.672 -8.323 -2.762 1.00 96.06 229 ILE A N 1
ATOM 1748 C CA . ILE A 1 229 ? 4.082 -8.698 -2.857 1.00 96.06 229 ILE A CA 1
ATOM 1749 C C . ILE A 1 229 ? 4.555 -8.408 -4.276 1.00 96.06 229 ILE A C 1
ATOM 1751 O O . ILE A 1 229 ? 4.105 -9.046 -5.227 1.00 96.06 229 ILE A O 1
ATOM 1755 N N . LEU A 1 230 ? 5.481 -7.462 -4.404 1.00 95.44 230 LEU A N 1
ATOM 1756 C CA . LEU A 1 230 ? 6.075 -7.057 -5.675 1.00 95.44 230 LEU A CA 1
ATOM 1757 C C . LEU A 1 230 ? 7.455 -7.688 -5.839 1.00 95.44 230 LEU A C 1
ATOM 1759 O O . LEU A 1 230 ? 8.369 -7.406 -5.068 1.00 95.44 230 LEU A O 1
ATOM 1763 N N . SER A 1 231 ? 7.634 -8.526 -6.852 1.00 94.69 231 SER A N 1
ATOM 1764 C CA . SER A 1 231 ? 8.915 -9.181 -7.140 1.00 94.69 231 SER A CA 1
ATOM 1765 C C . SER A 1 231 ? 9.329 -9.011 -8.591 1.00 94.69 231 SER A C 1
ATOM 1767 O O . SER A 1 231 ? 8.499 -8.748 -9.453 1.00 94.69 231 SER A O 1
ATOM 1769 N N . VAL A 1 232 ? 10.624 -9.134 -8.854 1.00 93.06 232 VAL A N 1
ATOM 1770 C CA . VAL A 1 232 ? 11.201 -8.997 -10.189 1.00 93.06 232 VAL A CA 1
ATOM 1771 C C . VAL A 1 232 ? 11.983 -10.244 -10.563 1.00 93.06 232 VAL A C 1
ATOM 1773 O O . VAL A 1 232 ? 12.708 -10.793 -9.731 1.00 93.06 232 VAL A O 1
ATOM 1776 N N . GLU A 1 233 ? 11.852 -10.684 -11.811 1.00 87.50 233 GLU A N 1
ATOM 1777 C CA . GLU A 1 233 ? 12.579 -11.840 -12.359 1.00 87.50 233 GLU A CA 1
ATOM 1778 C C . GLU A 1 233 ? 13.183 -11.532 -13.722 1.00 87.50 233 GLU A C 1
ATOM 1780 O O . GLU A 1 233 ? 12.498 -10.874 -14.535 1.00 87.50 233 GLU A O 1
#

pLDDT: mean 83.83, std 11.82, range [45.66, 96.12]

Foldseek 3Di:
DVVVLVVVLVCLVVVDWDKDKDKDFQADADDPPDPQGKGKKKFKAKDWFKWKWWDFPPDIDIDTAIAIKIKIFIDSHDPARWIWIDDQSFIWIDGPPDIDTPDPCRVPLVSLLSSLCSAWAWDDDPLAIEIEGEHEEEDPAGMDMDRGMKMKMKTKDKDKDPKDFQTFKMKMGTDPPDDPSSSVSSLVSVVVSPVPDPDWDWDCDPNRITMTGDPDRRHTYMYMYIYIYIHMD

Sequence (233 aa):
MEHIDSAISDALYYQRSGSLSVPLPLGGGDIMFNNVRSGGVLRVREEPMMNMTFINSSSSSTFPLTISSITYTPVSNFWVPQGYSWQFGSLNVTKGDLTTPLRLSTGDETEIDQFSEALFTLSGNNGDLEITCAGIRPGMRNTTSGNGIASLNLNADKSTFPTISGVSRITINITSELPATFGDHLRNYVNDSIKDPPTNEWENDPSGNITYTYPLNQPNLTITKLNLILSVE